Protein AF-Q3SFI1-F1 (afdb_monomer)

Solvent-accessible surface area (backbone atoms only — not comparable to full-atom values): 16326 Å² total; per-residue (Å²): 134,85,84,61,63,52,60,76,78,30,50,79,76,76,50,87,56,59,48,71,95,46,69,57,50,36,55,46,48,51,51,20,43,62,72,60,70,56,60,97,46,71,66,41,55,52,41,52,53,40,21,48,53,43,54,49,55,52,50,57,45,50,42,51,49,51,49,51,50,53,53,49,54,50,49,55,55,42,58,58,35,48,78,74,72,48,73,89,77,66,76,66,66,78,89,74,55,98,63,73,38,84,88,80,41,55,72,59,59,53,49,48,50,48,65,73,39,59,87,40,82,85,82,50,73,94,64,86,75,76,58,77,90,70,44,83,47,55,48,76,31,44,46,28,17,50,48,14,44,47,30,40,40,58,17,60,74,21,64,84,69,47,78,67,27,41,52,53,19,49,52,24,45,50,52,15,45,52,23,32,53,50,15,51,52,48,48,50,52,52,51,51,52,55,49,53,51,52,54,51,52,51,53,52,52,52,53,54,52,52,54,51,52,52,53,49,50,51,51,50,52,50,50,51,54,53,49,50,61,66,45,41,64,56,51,53,51,51,52,52,47,51,54,58,45,63,75,53,56,87,78,39,67,36,54,62,60,42,8,44,53,45,18,52,53,33,35,78,72,75,48,77,52,56,38,68,59,42,17,50,52,50,48,52,48,26,63,76,70,72,55,75,74,108

pLDDT: mean 83.61, std 12.72, range [45.84, 98.06]

Secondary structure (DSSP, 8-state):
----THHHHS-TTT-----SS-TTHHHHHHHHHHHHT--SSHHHHHHHHHHHHHHHHHHHHHHHHHHHHHHHHHHHHHHHHHTTT--TTPSP-GGGS----TTTS-HHHHHHHHHHTTTSTTSS-SS-PPPGGG-TT--HHHHHHHHHHHHHHHHHHHTTS-HHHHHHHHHHHHHHHHHHHHHHHHHHHHHHHHHHHHHHHHHHHHHHHHHHHHHHHHHHHHHHHHHHHHHHHHHHHHHHHHHHHHHTGGG-SSHHHHHHHHHHHHHHTT----HHHHHHHHHHHHHHHT----

Foldseek 3Di:
DDQLVLCVQAPLQDGDFDCPPPNCLNVLSVLLNVLLVADPDPLSVVLLSLLRVVLVVLLVLLQVLQLVVVQVVQVVVVVVVVVVPDDPCPDPDSVPDPTDDPVNDPSLRSLVCCVVCVPPPSRDDPDDDDDQVPDSNHHSLNSLSSQLSSLQSVLVVLRPPDPVSPVSSVVSNVSSVSSSVVSVVVVVVVVVVVVVVVVVVVVVVVVVVVVVVVVVVVVVVVVVVVVCVVCVLVVVLLVVLVVVCVVCVLVDQALLSSLVVSQVVCVVVVHHDDSVSSSVSVVVVCVVVVHDRD

Organism: Thiobacillus denitrificans (strain ATCC 25259 / T1) (NCBI:txid292415)

Radius of gyration: 43.73 Å; Cα contacts (8 Å, |Δi|>4): 250; chains: 1; bounding box: 107×30×115 Å

Structure (mmCIF, N/CA/C/O backbone):
data_AF-Q3SFI1-F1
#
_entry.id   AF-Q3SFI1-F1
#
loop_
_atom_site.group_PDB
_atom_site.id
_atom_site.type_symbol
_atom_site.label_atom_id
_atom_site.label_alt_id
_atom_site.label_comp_id
_atom_site.label_asym_id
_atom_site.label_entity_id
_atom_site.label_seq_id
_atom_site.pdbx_PDB_ins_code
_atom_site.Cartn_x
_atom_site.Cartn_y
_atom_site.Cartn_z
_atom_site.occupancy
_atom_site.B_iso_or_equiv
_atom_site.auth_seq_id
_atom_site.auth_comp_id
_atom_site.auth_asym_id
_atom_site.auth_atom_id
_atom_site.pdbx_PDB_model_num
ATOM 1 N N . MET A 1 1 ? 15.169 15.349 -19.737 1.00 45.84 1 MET A N 1
ATOM 2 C CA . MET A 1 1 ? 14.485 14.463 -20.704 1.00 45.84 1 MET A CA 1
ATOM 3 C C . MET A 1 1 ? 12.991 14.607 -20.431 1.00 45.84 1 MET A C 1
ATOM 5 O O . MET A 1 1 ? 12.619 14.620 -19.266 1.00 45.84 1 MET A O 1
ATOM 9 N N . PHE A 1 2 ? 12.159 14.906 -21.435 1.00 48.78 2 PHE A N 1
ATOM 10 C CA . PHE A 1 2 ? 10.726 15.154 -21.208 1.00 48.78 2 PHE A CA 1
ATOM 11 C C . PHE A 1 2 ? 9.965 13.839 -21.370 1.00 48.78 2 PHE A C 1
ATOM 13 O O . PHE A 1 2 ? 9.875 13.269 -22.447 1.00 48.78 2 PHE A O 1
ATOM 20 N N . PHE A 1 3 ? 9.504 13.327 -20.241 1.00 54.47 3 PHE A N 1
ATOM 21 C CA . PHE A 1 3 ? 9.076 11.948 -20.026 1.00 54.47 3 PHE A CA 1
ATOM 22 C C . PHE A 1 3 ? 7.536 11.815 -19.904 1.00 54.47 3 PHE A C 1
ATOM 24 O O . PHE A 1 3 ? 7.009 10.942 -19.221 1.00 54.47 3 PHE A O 1
ATOM 31 N N . LEU A 1 4 ? 6.794 12.765 -20.483 1.00 58.94 4 LEU A N 1
ATOM 32 C CA . LEU A 1 4 ? 5.320 12.791 -20.490 1.00 58.94 4 LEU A CA 1
ATOM 33 C C . LEU A 1 4 ? 4.737 12.583 -21.892 1.00 58.94 4 LEU A C 1
ATOM 35 O O . LEU A 1 4 ? 3.560 12.243 -22.023 1.00 58.94 4 LEU A O 1
ATOM 39 N N . ASP A 1 5 ? 5.565 12.734 -22.922 1.00 72.62 5 ASP A N 1
ATOM 40 C CA . ASP A 1 5 ? 5.185 12.668 -24.332 1.00 72.62 5 ASP A CA 1
ATOM 41 C C . ASP A 1 5 ? 4.662 11.271 -24.717 1.00 72.62 5 ASP A C 1
ATOM 43 O O . ASP A 1 5 ? 3.951 11.091 -25.706 1.00 72.62 5 ASP A O 1
ATOM 47 N N . GLN A 1 6 ? 4.984 10.241 -23.932 1.00 78.31 6 GLN A N 1
ATOM 48 C CA . GLN A 1 6 ? 4.479 8.885 -24.124 1.00 78.31 6 GLN A CA 1
ATOM 49 C C . GLN A 1 6 ? 2.955 8.814 -24.020 1.00 78.31 6 GLN A C 1
ATOM 51 O O . GLN A 1 6 ? 2.318 8.159 -24.850 1.00 78.31 6 GLN A O 1
ATOM 56 N N . PHE A 1 7 ? 2.364 9.526 -23.055 1.00 82.94 7 PHE A N 1
ATOM 57 C CA . PHE A 1 7 ? 0.911 9.559 -22.864 1.00 82.94 7 PHE A CA 1
ATOM 58 C C . PHE A 1 7 ? 0.186 10.473 -23.855 1.00 82.94 7 PHE A C 1
ATOM 60 O O . PHE A 1 7 ? -1.035 10.394 -23.972 1.00 82.94 7 PHE A O 1
ATOM 67 N N . GLU A 1 8 ? 0.915 11.278 -24.631 1.00 81.19 8 GLU A N 1
ATOM 68 C CA . GLU A 1 8 ? 0.342 11.945 -25.806 1.00 81.19 8 GLU A CA 1
ATOM 69 C C . GLU A 1 8 ? 0.060 10.939 -26.929 1.00 81.19 8 GLU A C 1
ATOM 71 O O . GLU A 1 8 ? -0.904 11.085 -27.678 1.00 81.19 8 GLU A O 1
ATOM 76 N N . THR A 1 9 ? 0.884 9.890 -27.027 1.00 82.38 9 THR A N 1
ATOM 77 C CA . THR A 1 9 ? 0.780 8.860 -28.074 1.00 82.38 9 THR A CA 1
ATOM 78 C C . THR A 1 9 ? 0.020 7.602 -27.654 1.00 82.38 9 THR A C 1
ATOM 80 O O . THR A 1 9 ? -0.398 6.827 -28.512 1.00 82.38 9 THR A O 1
ATOM 83 N N . PHE A 1 10 ? -0.176 7.390 -26.353 1.00 89.56 10 PHE A N 1
ATOM 84 C CA . PHE A 1 10 ? -0.847 6.220 -25.791 1.00 89.56 10 PHE A CA 1
ATOM 85 C C . PHE A 1 10 ? -1.777 6.640 -24.654 1.00 89.56 10 PHE A C 1
ATOM 87 O O . PHE A 1 10 ? -1.320 7.212 -23.670 1.00 89.56 10 PHE A O 1
ATOM 94 N N . ASP A 1 11 ? -3.072 6.320 -24.748 1.00 90.00 11 ASP A N 1
ATOM 95 C CA . ASP A 1 11 ? -3.999 6.563 -23.637 1.00 90.00 11 ASP A CA 1
ATOM 96 C C . ASP A 1 11 ? -3.733 5.541 -22.508 1.00 90.00 11 ASP A C 1
ATOM 98 O O . ASP A 1 11 ? -4.016 4.348 -22.677 1.00 90.00 11 ASP A O 1
ATOM 102 N N . PRO A 1 12 ? -3.237 5.964 -21.329 1.00 90.06 12 PRO A N 1
ATOM 103 C CA . PRO A 1 12 ? -2.926 5.039 -20.242 1.00 90.06 12 PRO A CA 1
ATOM 104 C C . PRO A 1 12 ? -4.174 4.339 -19.681 1.00 90.06 12 PRO A C 1
ATOM 106 O O . PRO A 1 12 ? -4.079 3.217 -19.175 1.00 90.06 12 PRO A O 1
ATOM 109 N N . VAL A 1 13 ? -5.358 4.945 -19.815 1.00 90.56 13 VAL A N 1
ATOM 110 C CA . VAL A 1 13 ? -6.616 4.399 -19.293 1.00 90.56 13 VAL A CA 1
ATOM 111 C C . VAL A 1 13 ? -7.211 3.370 -20.246 1.00 90.56 13 VAL A C 1
ATOM 113 O O . VAL A 1 13 ? -7.593 2.280 -19.822 1.00 90.56 13 VAL A O 1
ATOM 116 N N . SER A 1 14 ? -7.310 3.719 -21.528 1.00 90.50 14 SER A N 1
ATOM 117 C CA . SER A 1 14 ? -8.111 2.961 -22.499 1.00 90.50 14 SER A CA 1
ATOM 118 C C . SER A 1 14 ? -7.344 2.488 -23.732 1.00 90.50 14 SER A C 1
ATOM 120 O O . SER A 1 14 ? -7.884 1.709 -24.514 1.00 90.50 14 SER A O 1
ATOM 122 N N . GLY A 1 15 ? -6.084 2.905 -23.888 1.00 90.56 15 GLY A N 1
ATOM 123 C CA . GLY A 1 15 ? -5.258 2.606 -25.052 1.00 90.56 15 GLY A CA 1
ATOM 124 C C . GLY A 1 15 ? -5.163 1.109 -25.324 1.00 90.56 15 GLY A C 1
ATOM 125 O O . GLY A 1 15 ? -4.961 0.298 -24.411 1.00 90.56 15 GLY A O 1
ATOM 126 N N . GLU A 1 16 ? -5.327 0.735 -26.585 1.00 92.62 16 GLU A N 1
ATOM 127 C CA . GLU A 1 16 ? -5.216 -0.655 -26.996 1.00 92.62 16 GLU A CA 1
ATOM 128 C C . GLU A 1 16 ? -3.754 -1.104 -26.933 1.00 92.62 16 GLU A C 1
ATOM 130 O O . GLU A 1 16 ? -2.840 -0.384 -27.335 1.00 92.62 16 GLU A O 1
ATOM 135 N N . VAL A 1 17 ? -3.540 -2.305 -26.404 1.00 94.25 17 VAL A N 1
ATOM 136 C CA . VAL A 1 17 ? -2.231 -2.951 -26.364 1.00 94.25 17 VAL A CA 1
ATOM 137 C C . VAL A 1 17 ? -2.373 -4.259 -27.137 1.00 94.25 17 VAL A C 1
ATOM 139 O O . VAL A 1 17 ? -3.202 -5.084 -26.746 1.00 94.25 17 VAL A O 1
ATOM 142 N N . PRO A 1 18 ? -1.631 -4.457 -28.238 1.00 93.69 18 PRO A N 1
ATOM 143 C CA . PRO A 1 18 ? -1.745 -5.656 -29.048 1.00 93.69 18 PRO A CA 1
ATOM 144 C C . PRO A 1 18 ? -1.174 -6.871 -28.306 1.00 93.69 18 PRO A C 1
ATOM 146 O O . PRO A 1 18 ? -0.215 -6.772 -27.542 1.00 93.69 18 PRO A O 1
ATOM 149 N N . SER A 1 19 ? -1.762 -8.042 -28.549 1.00 92.06 19 SER A N 1
ATOM 150 C CA . SER A 1 19 ? -1.282 -9.328 -28.020 1.00 92.06 19 SER A CA 1
ATOM 151 C C . SER A 1 19 ? -0.165 -9.947 -28.863 1.00 92.06 19 SER A C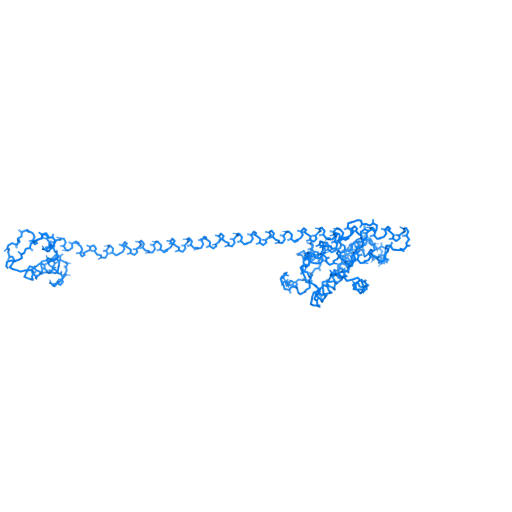 1
ATOM 153 O O . SER A 1 19 ? 0.473 -10.905 -28.442 1.00 92.06 19 SER A O 1
ATOM 155 N N . HIS A 1 20 ? 0.078 -9.427 -30.061 1.00 90.56 20 HIS A N 1
ATOM 156 C CA . HIS A 1 20 ? 1.194 -9.823 -30.906 1.00 90.56 20 HIS A CA 1
ATOM 157 C C . HIS A 1 20 ? 2.150 -8.636 -31.042 1.00 90.56 20 HIS A C 1
ATOM 159 O O . HIS A 1 20 ? 1.674 -7.514 -31.223 1.00 90.56 20 HIS A O 1
ATOM 165 N N . PRO A 1 21 ? 3.475 -8.840 -30.960 1.00 90.50 21 PRO A N 1
ATOM 166 C CA . PRO A 1 21 ? 4.207 -10.106 -30.835 1.00 90.50 21 PRO A CA 1
ATOM 167 C C . PRO A 1 21 ? 4.324 -10.647 -29.403 1.00 90.50 21 PRO A C 1
ATOM 169 O O . PRO A 1 21 ? 4.717 -11.798 -29.221 1.00 90.50 21 PRO A O 1
ATOM 172 N N . PHE A 1 22 ? 3.948 -9.859 -28.394 1.00 94.12 22 PHE A N 1
ATOM 173 C CA . PHE A 1 22 ? 4.081 -10.226 -26.986 1.00 94.12 22 PHE A CA 1
ATOM 174 C C . PHE A 1 22 ? 2.719 -10.485 -26.334 1.00 94.12 22 PHE A C 1
ATOM 176 O O . PHE A 1 22 ? 2.023 -9.563 -25.907 1.00 94.12 22 PHE A O 1
ATOM 183 N N . THR A 1 23 ? 2.378 -11.765 -26.177 1.00 94.94 23 THR A N 1
ATOM 184 C CA . THR A 1 23 ? 1.072 -12.244 -25.683 1.00 94.94 23 THR A CA 1
ATOM 185 C C . THR A 1 23 ? 0.627 -11.627 -24.356 1.00 94.94 23 THR A C 1
ATOM 187 O O . THR A 1 23 ? -0.569 -11.477 -24.116 1.00 94.94 23 THR A O 1
ATOM 190 N N . TYR A 1 24 ? 1.571 -11.259 -23.486 1.00 95.31 24 TYR A N 1
ATOM 191 C CA . TYR A 1 24 ? 1.277 -10.791 -22.131 1.00 95.31 24 TYR A CA 1
ATOM 192 C C . TYR A 1 24 ? 1.167 -9.269 -21.980 1.00 95.31 24 TYR A C 1
ATOM 194 O O . TYR A 1 24 ? 0.662 -8.822 -20.951 1.00 95.31 24 TYR A O 1
ATOM 202 N N . MET A 1 25 ? 1.558 -8.462 -22.974 1.00 95.06 25 MET A N 1
ATOM 203 C CA . MET A 1 25 ? 1.457 -6.995 -22.871 1.00 95.06 25 MET A CA 1
ATOM 204 C C . MET A 1 25 ? 0.034 -6.495 -22.542 1.00 95.06 25 MET A C 1
ATOM 206 O O . MET A 1 25 ? -0.098 -5.654 -21.647 1.00 95.06 25 MET A O 1
ATOM 210 N N . PRO A 1 26 ? -1.052 -7.033 -23.139 1.00 96.75 26 PRO A N 1
ATOM 211 C CA . PRO A 1 26 ? -2.411 -6.619 -22.780 1.00 96.75 26 PRO A CA 1
ATOM 212 C C . PRO A 1 26 ? -2.776 -6.949 -21.325 1.00 96.75 26 PRO A C 1
ATOM 214 O O . PRO A 1 26 ? -3.487 -6.190 -20.660 1.00 96.75 26 PRO A O 1
ATOM 217 N N . ALA A 1 27 ? -2.275 -8.075 -20.805 1.00 97.12 27 ALA A N 1
ATOM 218 C CA . ALA A 1 27 ? -2.501 -8.484 -19.422 1.00 97.12 27 ALA A CA 1
ATOM 219 C C . ALA A 1 27 ? -1.756 -7.571 -18.436 1.00 97.12 27 ALA A C 1
ATOM 221 O O . ALA A 1 27 ? -2.323 -7.203 -17.408 1.00 97.12 27 ALA A O 1
ATOM 222 N N . ILE A 1 28 ? -0.527 -7.157 -18.768 1.00 97.44 28 ILE A N 1
ATOM 223 C CA . ILE A 1 28 ? 0.248 -6.175 -17.990 1.00 97.44 28 ILE A CA 1
ATOM 224 C C . ILE A 1 28 ? -0.527 -4.854 -17.905 1.00 97.44 28 ILE A C 1
ATOM 226 O O . ILE A 1 28 ? -0.770 -4.361 -16.803 1.00 97.44 28 ILE A O 1
ATOM 230 N N . ALA A 1 29 ? -1.004 -4.334 -19.042 1.00 96.38 29 ALA A N 1
ATOM 231 C CA . ALA A 1 29 ? -1.796 -3.103 -19.079 1.00 96.38 29 ALA A CA 1
ATOM 232 C C . ALA A 1 29 ? -3.070 -3.211 -18.229 1.00 96.38 29 ALA A C 1
ATOM 234 O O . ALA A 1 29 ? -3.381 -2.319 -17.441 1.00 96.38 29 ALA A O 1
ATOM 235 N N . SER A 1 30 ? -3.790 -4.328 -18.353 1.00 95.81 30 SER A N 1
ATOM 236 C CA . SER A 1 30 ? -5.026 -4.575 -17.602 1.00 95.81 30 SER A CA 1
ATOM 237 C C . SER A 1 30 ? -4.782 -4.619 -16.091 1.00 95.81 30 SER A C 1
ATOM 239 O O . SER A 1 30 ? -5.547 -4.029 -15.328 1.00 95.81 30 SER A O 1
ATOM 241 N N . ARG A 1 31 ? -3.698 -5.268 -15.647 1.00 96.62 31 ARG A N 1
ATOM 242 C CA . ARG A 1 31 ? -3.301 -5.335 -14.229 1.00 96.62 31 ARG A CA 1
ATOM 243 C C . ARG A 1 31 ? -2.915 -3.962 -13.684 1.00 96.62 31 ARG A C 1
ATOM 245 O O . ARG A 1 31 ? -3.422 -3.565 -12.636 1.00 96.62 31 ARG A O 1
ATOM 252 N N . ALA A 1 32 ? -2.104 -3.204 -14.422 1.00 96.31 32 ALA A N 1
ATOM 253 C CA . ALA A 1 32 ? -1.720 -1.847 -14.037 1.00 96.31 32 ALA A CA 1
ATOM 254 C C . ALA A 1 32 ? -2.947 -0.923 -13.914 1.00 96.31 32 ALA A C 1
ATOM 256 O O . ALA A 1 32 ? -3.129 -0.249 -12.900 1.00 96.31 32 ALA A O 1
ATOM 257 N N . ARG A 1 33 ? -3.868 -0.969 -14.886 1.00 94.94 33 ARG A N 1
ATOM 258 C CA . ARG A 1 33 ? -5.144 -0.228 -14.840 1.00 94.94 33 ARG A CA 1
ATOM 259 C C . ARG A 1 33 ? -6.015 -0.636 -13.652 1.00 94.94 33 ARG A C 1
ATOM 261 O O . ARG A 1 33 ? -6.595 0.225 -12.991 1.00 94.94 33 ARG A O 1
ATOM 268 N N . ALA A 1 34 ? -6.074 -1.930 -13.339 1.00 94.44 34 ALA A N 1
ATOM 269 C CA . ALA A 1 34 ? -6.821 -2.437 -12.189 1.00 94.44 34 ALA A CA 1
ATOM 270 C C . ALA A 1 34 ? -6.246 -1.952 -10.845 1.00 94.44 34 ALA A C 1
ATOM 272 O O . ALA A 1 34 ? -7.008 -1.724 -9.904 1.00 94.44 34 ALA A O 1
ATOM 273 N N . ILE A 1 35 ? -4.924 -1.769 -10.745 1.00 94.12 35 ILE A N 1
ATOM 274 C CA . ILE A 1 35 ? -4.282 -1.162 -9.569 1.00 94.12 35 ILE A CA 1
ATOM 275 C C . ILE A 1 35 ? -4.688 0.306 -9.428 1.00 94.12 35 ILE A C 1
ATOM 277 O O . ILE A 1 35 ? -5.080 0.720 -8.339 1.00 94.12 35 ILE A O 1
ATOM 281 N N . LEU A 1 36 ? -4.657 1.063 -10.525 1.00 91.44 36 LEU A N 1
ATOM 282 C CA . LEU A 1 36 ? -4.948 2.499 -10.531 1.00 91.44 36 LEU A CA 1
ATOM 283 C C . LEU A 1 36 ? -6.432 2.820 -10.291 1.00 91.44 36 LEU A C 1
ATOM 285 O O . LEU A 1 36 ? -6.755 3.948 -9.921 1.00 91.44 36 LEU A O 1
ATOM 289 N N . ARG A 1 37 ? -7.332 1.841 -10.498 1.00 85.56 37 ARG A N 1
ATOM 290 C CA . ARG A 1 37 ? -8.799 1.963 -10.330 1.00 85.56 37 ARG A CA 1
ATOM 291 C C . ARG A 1 37 ? -9.374 3.202 -11.026 1.00 85.56 37 ARG A C 1
ATOM 293 O O . ARG A 1 37 ? -10.278 3.860 -10.516 1.00 85.56 37 ARG A O 1
ATOM 300 N N . CYS A 1 38 ? -8.805 3.525 -12.176 1.00 73.31 38 CYS A N 1
ATOM 301 C CA . CYS A 1 38 ? -8.983 4.804 -12.838 1.00 73.31 38 CYS A CA 1
ATOM 302 C C . CYS A 1 38 ? -9.994 4.655 -13.985 1.00 73.31 38 CYS A C 1
ATOM 304 O O . CYS A 1 38 ? -9.893 3.716 -14.777 1.00 73.31 38 CYS A O 1
ATOM 306 N N . GLY A 1 39 ? -11.000 5.533 -14.030 1.00 74.75 39 GLY A N 1
ATOM 307 C CA . GLY A 1 39 ? -12.010 5.571 -15.088 1.00 74.75 39 GLY A CA 1
ATOM 308 C C . GLY A 1 39 ? -11.554 6.390 -16.298 1.00 74.75 39 GLY A C 1
ATOM 309 O O . GLY A 1 39 ? -10.447 6.911 -16.332 1.00 74.75 39 GLY A O 1
ATOM 310 N N . ALA A 1 40 ? -12.418 6.526 -17.307 1.00 78.06 40 ALA A N 1
ATOM 311 C CA . ALA A 1 40 ? -12.148 7.345 -18.499 1.00 78.06 40 ALA A CA 1
ATOM 312 C C . ALA A 1 40 ? -12.373 8.858 -18.283 1.00 78.06 40 ALA A C 1
ATOM 314 O O . ALA A 1 40 ? -12.525 9.611 -19.244 1.00 78.06 40 ALA A O 1
ATOM 315 N N . ASP A 1 41 ? -12.447 9.307 -17.033 1.00 82.69 41 ASP A N 1
ATOM 316 C CA . ASP A 1 41 ? -12.726 10.685 -16.655 1.00 82.69 41 ASP A CA 1
ATOM 317 C C . ASP A 1 41 ? -11.477 11.581 -16.703 1.00 82.69 41 ASP A C 1
ATOM 319 O O . ASP A 1 41 ? -10.333 11.143 -16.564 1.00 82.69 41 ASP A O 1
ATOM 323 N N . GLU A 1 42 ? -11.697 12.881 -16.902 1.00 82.25 42 GLU A N 1
ATOM 324 C CA . GLU A 1 42 ? -10.623 13.877 -17.006 1.00 82.25 42 GLU A CA 1
ATOM 325 C C . GLU A 1 42 ? -9.791 13.970 -15.719 1.00 82.25 42 GLU A C 1
ATOM 327 O O . GLU A 1 42 ? -8.568 14.116 -15.772 1.00 82.25 42 GLU A O 1
ATOM 332 N N . TRP A 1 43 ? -10.436 13.796 -14.562 1.00 84.00 43 TRP A N 1
ATOM 333 C CA . TRP A 1 43 ? -9.761 13.768 -13.268 1.00 84.00 43 TRP A CA 1
ATOM 334 C C . TRP A 1 43 ? -8.761 12.613 -13.172 1.00 84.00 43 TRP A C 1
ATOM 336 O O . TRP A 1 43 ? -7.622 12.820 -12.752 1.00 84.00 43 TRP A O 1
ATOM 346 N N . CYS A 1 44 ? -9.143 11.417 -13.628 1.00 84.25 44 CYS A N 1
ATOM 347 C CA . CYS A 1 44 ? -8.239 10.277 -13.695 1.00 84.25 44 CYS A CA 1
ATOM 348 C C . CYS A 1 44 ? -7.001 10.586 -14.553 1.00 84.25 44 CYS A C 1
ATOM 350 O O . CYS A 1 44 ? -5.872 10.379 -14.108 1.00 84.25 44 CYS A O 1
ATOM 352 N N . ARG A 1 45 ? -7.182 11.148 -15.754 1.00 85.12 45 ARG A N 1
ATOM 353 C CA . ARG A 1 45 ? -6.055 11.520 -16.628 1.00 85.12 45 ARG A CA 1
ATOM 354 C C . ARG A 1 45 ? -5.134 12.551 -15.974 1.00 85.12 45 ARG A C 1
ATOM 356 O O . ARG A 1 45 ? -3.915 12.396 -16.027 1.00 85.12 45 ARG A O 1
ATOM 363 N N . ALA A 1 46 ? -5.700 13.553 -15.301 1.00 84.88 46 ALA A N 1
ATOM 364 C CA . ALA A 1 46 ? -4.927 14.538 -14.548 1.00 84.88 46 ALA A CA 1
ATOM 365 C C . ALA A 1 46 ? -4.129 13.893 -13.399 1.00 84.88 46 ALA A C 1
ATOM 367 O O . ALA A 1 46 ? -2.953 14.216 -13.213 1.00 84.88 46 ALA A O 1
ATOM 368 N N . LYS A 1 47 ? -4.725 12.936 -12.675 1.00 87.44 47 LYS A N 1
ATOM 369 C CA . LYS A 1 47 ? -4.040 12.164 -11.628 1.00 87.44 47 LYS A CA 1
ATOM 370 C C . LYS A 1 47 ? -2.867 11.364 -12.199 1.00 87.44 47 LYS A C 1
ATOM 372 O O . LYS A 1 47 ? -1.764 11.452 -11.667 1.00 87.44 47 LYS A O 1
ATOM 377 N N . LEU A 1 48 ? -3.071 10.630 -13.295 1.00 89.56 48 LEU A N 1
ATOM 378 C CA . LEU A 1 48 ? -2.010 9.845 -13.942 1.00 89.56 48 LEU A CA 1
ATOM 379 C C . LEU A 1 48 ? -0.858 10.732 -14.428 1.00 89.56 48 LEU A C 1
ATOM 381 O O . LEU A 1 48 ? 0.305 10.394 -14.219 1.00 89.56 48 LEU A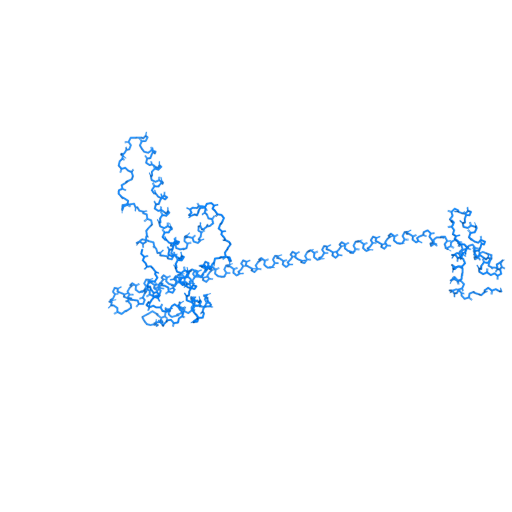 O 1
ATOM 385 N N . ALA A 1 49 ? -1.167 11.899 -14.998 1.00 87.56 49 ALA A N 1
ATOM 386 C CA . ALA A 1 49 ? -0.156 12.877 -15.392 1.00 87.56 49 ALA A CA 1
ATOM 387 C C . ALA A 1 49 ? 0.613 13.437 -14.181 1.00 87.56 49 ALA A C 1
ATOM 389 O O . ALA A 1 49 ? 1.824 13.643 -14.258 1.00 87.56 49 ALA A O 1
ATOM 390 N N . SER A 1 50 ? -0.067 13.664 -13.053 1.00 87.94 50 SER A N 1
ATOM 391 C CA . SER A 1 50 ? 0.573 14.086 -11.801 1.00 87.94 50 SER A CA 1
ATOM 392 C C . SER A 1 50 ? 1.516 13.015 -11.248 1.00 87.94 50 SER A C 1
ATOM 394 O O . SER A 1 50 ? 2.615 13.340 -10.805 1.00 87.94 50 SER A O 1
ATOM 396 N N . ILE A 1 51 ? 1.110 11.744 -11.304 1.00 90.81 51 ILE A N 1
ATOM 397 C CA . ILE A 1 51 ? 1.940 10.607 -10.892 1.00 90.81 51 ILE A CA 1
ATOM 398 C C . ILE A 1 51 ? 3.173 10.485 -11.796 1.00 90.81 51 ILE A C 1
ATOM 400 O O . ILE A 1 51 ? 4.289 10.390 -11.294 1.00 90.81 51 ILE A O 1
ATOM 404 N N . ALA A 1 52 ? 3.003 10.557 -13.119 1.00 90.00 52 ALA A N 1
ATOM 405 C CA . ALA A 1 52 ? 4.122 10.501 -14.062 1.00 90.00 52 ALA A CA 1
ATOM 406 C C . ALA A 1 52 ? 5.120 11.654 -13.842 1.00 90.00 52 ALA A C 1
ATOM 408 O O . ALA A 1 52 ? 6.329 11.434 -13.800 1.00 90.00 52 ALA A O 1
ATOM 409 N N . LYS A 1 53 ? 4.628 12.880 -13.604 1.00 88.44 53 LYS A N 1
ATOM 410 C CA . LYS A 1 53 ? 5.471 14.029 -13.221 1.00 88.44 53 LYS A CA 1
ATOM 411 C C . LYS A 1 53 ? 6.282 13.762 -11.960 1.00 88.44 53 LYS A C 1
ATOM 413 O O . LYS A 1 53 ? 7.450 14.139 -11.901 1.00 88.44 53 LYS A O 1
ATOM 418 N N . ARG A 1 54 ? 5.672 13.125 -10.961 1.00 88.88 54 ARG A N 1
ATOM 419 C CA . ARG A 1 54 ? 6.378 12.742 -9.742 1.00 88.88 54 ARG A CA 1
ATOM 420 C C . ARG A 1 54 ? 7.461 11.714 -10.029 1.00 88.88 54 ARG A C 1
ATOM 422 O O . ARG A 1 54 ? 8.579 11.947 -9.598 1.00 88.88 54 ARG A O 1
ATOM 429 N N . ILE A 1 55 ? 7.160 10.641 -10.765 1.00 90.81 55 ILE A N 1
ATOM 430 C CA . ILE A 1 55 ? 8.162 9.629 -11.142 1.00 90.81 55 ILE A CA 1
ATOM 431 C C . ILE A 1 55 ? 9.391 10.308 -11.754 1.00 90.81 55 ILE A C 1
ATOM 433 O O . ILE A 1 55 ? 10.499 10.074 -11.291 1.00 90.81 55 ILE A O 1
ATOM 437 N N . ASN A 1 56 ? 9.186 11.225 -12.701 1.00 89.38 56 ASN A N 1
ATOM 438 C CA . ASN A 1 56 ? 10.277 11.983 -13.321 1.00 89.38 56 ASN A CA 1
ATOM 439 C C . ASN A 1 56 ? 11.107 12.762 -12.313 1.00 89.38 56 ASN A C 1
ATOM 441 O O . ASN A 1 56 ? 12.325 12.641 -12.293 1.00 89.38 56 ASN A O 1
ATOM 445 N N . ARG A 1 57 ? 10.445 13.527 -11.441 1.00 87.50 57 ARG A N 1
ATOM 446 C CA . ARG A 1 57 ? 11.126 14.307 -10.405 1.00 87.50 57 ARG A CA 1
ATOM 447 C C . ARG A 1 57 ? 11.940 13.416 -9.467 1.00 87.50 57 ARG A C 1
ATOM 449 O O . ARG A 1 57 ? 13.033 13.804 -9.072 1.00 87.50 57 ARG A O 1
ATOM 456 N N . GLU A 1 58 ? 11.396 12.263 -9.084 1.00 87.75 58 GLU A N 1
ATOM 457 C CA . GLU A 1 58 ? 12.082 11.323 -8.198 1.00 87.75 58 GLU A CA 1
ATOM 458 C C . GLU A 1 58 ? 13.287 10.665 -8.888 1.00 87.75 58 GLU A C 1
ATOM 460 O O . GLU A 1 58 ? 14.348 10.574 -8.279 1.00 87.75 58 GLU A O 1
ATOM 465 N N . LEU A 1 59 ? 13.163 10.270 -10.159 1.00 89.44 59 LEU A N 1
ATOM 466 C CA . LEU A 1 59 ? 14.273 9.711 -10.937 1.00 89.44 59 LEU A CA 1
ATOM 467 C C . LEU A 1 59 ? 15.374 10.750 -11.195 1.00 89.44 59 LEU A C 1
ATOM 469 O O . LEU A 1 59 ? 16.549 10.470 -10.965 1.00 89.44 59 LEU A O 1
ATOM 473 N N . ASP A 1 60 ? 15.004 11.965 -11.608 1.00 88.00 60 ASP A N 1
ATOM 474 C CA . ASP A 1 60 ? 15.951 13.064 -11.833 1.00 88.00 60 ASP A CA 1
ATOM 475 C C . ASP A 1 60 ? 16.725 13.394 -10.550 1.00 88.00 60 ASP A C 1
ATOM 477 O O . ASP A 1 60 ? 17.942 13.600 -10.581 1.00 88.00 60 ASP A O 1
ATOM 481 N N . ARG A 1 61 ? 16.027 13.412 -9.406 1.00 85.62 61 ARG A N 1
ATOM 482 C CA . ARG A 1 61 ? 16.655 13.610 -8.099 1.00 85.62 61 ARG A CA 1
ATOM 483 C C . ARG A 1 61 ? 17.587 12.452 -7.760 1.00 85.62 61 ARG A C 1
ATOM 485 O O . ARG A 1 61 ? 18.737 12.707 -7.444 1.00 85.62 61 ARG A O 1
ATOM 492 N N . TYR A 1 62 ? 17.128 11.210 -7.883 1.00 87.12 62 TYR A N 1
ATOM 493 C CA . TYR A 1 62 ? 17.919 10.017 -7.579 1.00 87.12 62 TYR A CA 1
ATOM 494 C C . TYR A 1 62 ? 19.268 10.004 -8.305 1.00 87.12 62 TYR A C 1
ATOM 496 O O . TYR A 1 62 ? 20.312 9.869 -7.670 1.00 87.12 62 TYR A O 1
ATOM 504 N N . PHE A 1 63 ? 19.264 10.216 -9.622 1.00 87.00 63 PHE A N 1
ATOM 505 C CA . PHE A 1 63 ? 20.505 10.241 -10.395 1.00 87.00 63 PHE A CA 1
ATOM 506 C C . PHE A 1 63 ? 21.387 11.446 -10.051 1.00 87.00 63 PHE A C 1
ATOM 508 O O . PHE A 1 63 ? 22.613 11.325 -10.025 1.00 87.00 63 PHE A O 1
ATOM 515 N N . SER A 1 64 ? 20.783 12.600 -9.750 1.00 85.44 64 SER A N 1
ATOM 516 C CA . SER A 1 64 ? 21.525 13.779 -9.288 1.00 85.44 64 SER A CA 1
ATOM 517 C C . SER A 1 64 ? 22.203 13.526 -7.941 1.00 85.44 64 SER A C 1
ATOM 519 O O . SER A 1 64 ? 23.382 13.835 -7.780 1.00 85.44 64 SER A O 1
ATOM 521 N N . ASP A 1 65 ? 21.487 12.922 -6.997 1.00 84.25 65 ASP A N 1
ATOM 522 C CA . ASP A 1 65 ? 21.960 12.676 -5.639 1.00 84.25 65 ASP A CA 1
ATOM 523 C C . ASP A 1 65 ? 23.053 11.608 -5.613 1.00 84.25 65 ASP A C 1
ATOM 525 O O . ASP A 1 65 ? 24.075 11.809 -4.964 1.00 84.25 65 ASP A O 1
ATOM 529 N N . ILE A 1 66 ? 22.902 10.512 -6.369 1.00 84.88 66 ILE A N 1
ATOM 530 C CA . ILE A 1 66 ? 23.964 9.503 -6.504 1.00 84.88 66 ILE A CA 1
ATOM 531 C C . ILE A 1 66 ? 25.227 10.132 -7.081 1.00 84.88 66 ILE A C 1
ATOM 533 O O . ILE A 1 66 ? 26.325 9.875 -6.584 1.00 84.88 66 ILE A O 1
ATOM 537 N N . LYS A 1 67 ? 25.086 10.972 -8.111 1.00 83.62 67 LYS A N 1
ATOM 538 C CA . LYS A 1 67 ? 26.227 11.665 -8.705 1.00 83.62 67 LYS A CA 1
ATOM 539 C C . LYS A 1 67 ? 26.923 12.563 -7.682 1.00 83.62 67 LYS A C 1
ATOM 541 O O . LYS A 1 67 ? 28.144 12.514 -7.571 1.00 83.62 67 LYS A O 1
ATOM 546 N N . ILE A 1 68 ? 26.164 13.367 -6.937 1.00 82.88 68 ILE A N 1
ATOM 547 C CA . ILE A 1 68 ? 26.711 14.249 -5.895 1.00 82.88 68 ILE A CA 1
ATOM 548 C C . ILE A 1 68 ? 27.415 13.424 -4.817 1.00 82.88 68 ILE A C 1
ATOM 550 O O . ILE A 1 68 ? 28.569 13.707 -4.504 1.00 82.88 68 ILE A O 1
ATOM 554 N N . TYR A 1 69 ? 26.759 12.382 -4.308 1.00 83.69 69 TYR A N 1
ATOM 555 C CA . TYR A 1 69 ? 27.301 11.507 -3.274 1.00 83.69 69 TYR A CA 1
ATOM 556 C C . TYR A 1 69 ? 28.612 10.848 -3.707 1.00 83.69 69 TYR A C 1
ATOM 558 O O . TYR A 1 69 ? 29.584 10.838 -2.954 1.00 83.69 69 TYR A O 1
ATOM 566 N N . GLU A 1 70 ? 28.673 10.328 -4.933 1.00 81.94 70 GLU A N 1
ATOM 567 C CA . GLU A 1 70 ? 29.886 9.698 -5.445 1.00 81.94 70 GLU A CA 1
ATOM 568 C C . GLU A 1 70 ? 31.019 10.717 -5.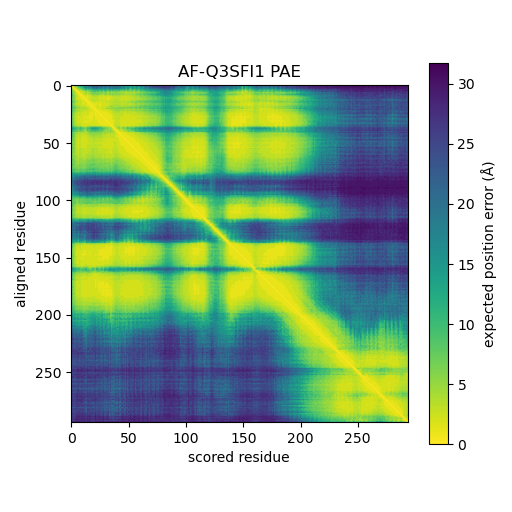625 1.00 81.94 70 GLU A C 1
ATOM 570 O O . GLU A 1 70 ? 32.155 10.453 -5.235 1.00 81.94 70 GLU A O 1
ATOM 575 N N . ILE A 1 71 ? 30.718 11.914 -6.137 1.00 79.81 71 ILE A N 1
ATOM 576 C CA . ILE A 1 71 ? 31.700 13.002 -6.242 1.00 79.81 71 ILE A CA 1
ATOM 577 C C . ILE A 1 71 ? 32.220 13.401 -4.855 1.00 79.81 71 ILE A C 1
ATOM 579 O O . ILE A 1 71 ? 33.424 13.596 -4.689 1.00 79.81 71 ILE A O 1
ATOM 583 N N . GLU A 1 72 ? 31.348 13.520 -3.854 1.00 81.44 72 GLU A N 1
ATOM 584 C CA . GLU A 1 72 ? 31.734 13.832 -2.475 1.00 81.44 72 GLU A CA 1
ATOM 585 C C . GLU A 1 72 ? 32.607 12.729 -1.872 1.00 81.44 72 GLU A C 1
ATOM 587 O O . GLU A 1 72 ? 33.694 13.023 -1.373 1.00 81.44 72 GLU A O 1
ATOM 592 N N . ARG A 1 73 ? 32.211 11.458 -2.013 1.00 83.44 73 ARG A N 1
ATOM 593 C CA . ARG A 1 73 ? 32.999 10.297 -1.575 1.00 83.44 73 ARG A CA 1
ATOM 594 C C . ARG A 1 73 ? 34.396 10.296 -2.197 1.00 83.44 73 ARG A C 1
ATOM 596 O O . ARG A 1 73 ? 35.391 10.088 -1.501 1.00 83.44 73 ARG A O 1
ATOM 603 N N . LEU A 1 74 ? 34.483 10.543 -3.504 1.00 79.62 74 LEU A N 1
ATOM 604 C CA . LEU A 1 74 ? 35.755 10.605 -4.222 1.00 79.62 74 LEU A CA 1
ATOM 605 C C . LEU A 1 74 ? 36.603 11.795 -3.778 1.00 79.62 74 LEU A C 1
ATOM 607 O O . LEU A 1 74 ? 37.817 11.646 -3.666 1.00 79.62 74 LEU A O 1
ATOM 611 N N . ARG A 1 75 ? 35.996 12.952 -3.491 1.00 75.75 75 ARG A N 1
ATOM 612 C CA . ARG A 1 75 ? 36.696 14.122 -2.936 1.00 75.75 75 ARG A CA 1
ATOM 613 C C . ARG A 1 75 ? 37.232 13.861 -1.534 1.00 75.75 75 ARG A C 1
ATOM 615 O O . ARG A 1 75 ? 38.355 14.257 -1.246 1.00 75.75 75 ARG A O 1
ATOM 622 N N . GLU A 1 76 ? 36.483 13.175 -0.676 1.00 79.81 76 GLU A N 1
ATOM 623 C CA . GLU A 1 76 ? 36.967 12.772 0.650 1.00 79.81 76 GLU A CA 1
ATOM 624 C C . GLU A 1 76 ? 38.162 11.819 0.539 1.00 79.81 76 GLU A C 1
ATOM 626 O O . GLU A 1 76 ? 39.191 12.018 1.189 1.00 79.81 76 GLU A O 1
ATOM 631 N N . GLN A 1 77 ? 38.064 10.819 -0.340 1.00 74.62 77 GLN A N 1
ATOM 632 C CA . GLN A 1 77 ? 39.156 9.887 -0.610 1.00 74.62 77 GLN A CA 1
ATOM 633 C C . GLN A 1 77 ? 40.382 10.594 -1.216 1.00 74.62 77 GLN A C 1
ATOM 635 O O . GLN A 1 77 ? 41.520 10.257 -0.884 1.00 74.62 77 GLN A O 1
ATOM 640 N N . ALA A 1 78 ? 40.159 11.596 -2.066 1.00 70.25 78 ALA A N 1
ATOM 641 C CA . ALA A 1 78 ? 41.203 12.403 -2.683 1.00 70.25 78 ALA A CA 1
ATOM 642 C C . ALA A 1 78 ? 41.881 13.358 -1.703 1.00 70.25 78 ALA A C 1
ATOM 644 O O . ALA A 1 78 ? 43.099 13.440 -1.709 1.00 70.25 78 ALA A O 1
ATOM 645 N N . GLY A 1 79 ? 41.135 14.012 -0.809 1.00 67.25 79 GLY A N 1
ATOM 646 C CA . GLY A 1 79 ? 41.714 14.825 0.264 1.00 67.25 79 GLY A CA 1
ATOM 647 C C . GLY A 1 79 ? 42.588 13.987 1.205 1.00 67.25 79 GLY A C 1
ATOM 648 O O . GLY A 1 79 ? 43.629 14.443 1.680 1.00 67.25 79 GLY A O 1
ATOM 649 N N . LEU A 1 80 ? 42.224 12.715 1.403 1.00 60.88 80 LEU A N 1
ATOM 650 C CA . LEU A 1 80 ? 43.092 11.724 2.038 1.00 60.88 80 LEU A CA 1
ATOM 651 C C . LEU A 1 80 ? 44.355 11.438 1.210 1.00 60.88 80 LEU A C 1
ATOM 653 O O . LEU A 1 80 ? 45.419 11.325 1.803 1.00 60.88 80 LEU A O 1
ATOM 657 N N . LEU A 1 81 ? 44.282 11.355 -0.121 1.00 56.53 81 LEU A N 1
ATOM 658 C CA . LEU A 1 81 ? 45.420 11.100 -1.023 1.00 56.53 81 LEU A CA 1
ATOM 659 C C . LEU A 1 81 ? 46.338 12.318 -1.247 1.00 56.53 81 LEU A C 1
ATOM 661 O O . LEU A 1 81 ? 47.553 12.144 -1.302 1.00 56.53 81 LEU A O 1
ATOM 665 N N . GLU A 1 82 ? 45.812 13.543 -1.323 1.00 56.16 82 GLU A N 1
ATOM 666 C CA . GLU A 1 82 ? 46.592 14.793 -1.359 1.00 56.16 82 GLU A CA 1
ATOM 667 C C . GLU A 1 82 ? 47.475 14.919 -0.113 1.00 56.16 82 GLU A C 1
ATOM 669 O O . GLU A 1 82 ? 48.634 15.322 -0.215 1.00 56.16 82 GLU A O 1
ATOM 674 N N . SER A 1 83 ? 46.994 14.458 1.050 1.00 56.66 83 SER A N 1
ATOM 675 C CA . SER A 1 83 ? 47.807 14.380 2.274 1.00 56.66 83 SER A CA 1
ATOM 676 C C . SER A 1 83 ? 49.026 13.438 2.158 1.00 56.66 83 SER A C 1
ATOM 678 O O . SER A 1 83 ? 49.943 13.513 2.975 1.00 56.66 83 SER A O 1
ATOM 680 N N . ILE A 1 84 ? 49.070 12.598 1.113 1.00 53.06 84 ILE A N 1
ATOM 681 C CA . ILE A 1 84 ? 50.132 11.630 0.781 1.00 53.06 84 ILE A CA 1
ATOM 682 C C . ILE A 1 84 ? 50.842 11.999 -0.548 1.00 53.06 84 ILE A C 1
ATOM 684 O O . ILE A 1 84 ? 51.690 11.244 -1.023 1.00 53.06 84 ILE A O 1
ATOM 688 N N . GLY A 1 85 ? 50.546 13.167 -1.140 1.00 53.44 85 GLY A N 1
ATOM 689 C CA . GLY A 1 85 ? 51.172 13.666 -2.376 1.00 53.44 85 GLY A CA 1
ATOM 690 C C . GLY A 1 85 ? 50.461 13.291 -3.685 1.00 53.44 85 GLY A C 1
ATOM 691 O O . GLY A 1 85 ? 51.131 13.119 -4.702 1.00 53.44 85 GLY A O 1
ATOM 692 N N . GLY A 1 86 ? 49.135 13.122 -3.654 1.00 56.81 86 GLY A N 1
ATOM 693 C CA . GLY A 1 86 ? 48.294 12.851 -4.830 1.00 56.81 86 GLY A CA 1
ATOM 694 C C . GLY A 1 86 ? 48.148 14.016 -5.826 1.00 56.81 86 GLY A C 1
ATOM 695 O O . GLY A 1 86 ? 48.505 15.154 -5.533 1.00 56.81 86 GLY A O 1
ATOM 696 N N . ASP A 1 87 ? 47.635 13.690 -7.015 1.00 58.12 87 ASP A N 1
ATOM 697 C CA . ASP A 1 87 ? 47.462 14.574 -8.180 1.00 58.12 87 ASP A CA 1
ATOM 698 C C . ASP A 1 87 ? 46.349 15.632 -7.957 1.00 58.12 87 ASP A C 1
ATOM 700 O O . ASP A 1 87 ? 45.229 15.242 -7.613 1.00 58.12 87 ASP A O 1
ATOM 704 N N . PRO A 1 88 ? 46.616 16.944 -8.142 1.00 57.72 88 PRO A N 1
ATOM 705 C CA . PRO A 1 88 ? 45.649 18.024 -7.895 1.00 57.72 88 PRO A CA 1
ATOM 706 C C . PRO A 1 88 ? 44.463 18.097 -8.878 1.00 57.72 88 PRO A C 1
ATOM 708 O O . PRO A 1 88 ? 43.496 18.799 -8.589 1.00 57.72 88 PRO A O 1
ATOM 711 N N . ASP A 1 89 ? 44.497 17.386 -10.011 1.00 61.88 89 ASP A N 1
ATOM 712 C CA . ASP A 1 89 ? 43.423 17.385 -11.028 1.00 61.88 89 ASP A CA 1
ATOM 713 C C . ASP A 1 89 ? 42.375 16.259 -10.821 1.00 61.88 89 ASP A C 1
ATOM 715 O O . ASP A 1 89 ? 41.709 15.813 -11.758 1.00 61.88 89 ASP A O 1
ATOM 719 N N . TRP A 1 90 ? 42.207 15.780 -9.583 1.00 59.00 90 TRP A N 1
ATOM 720 C CA . TRP A 1 90 ? 41.261 14.718 -9.216 1.00 59.00 90 TRP A CA 1
ATOM 721 C C . TRP A 1 90 ? 39.951 15.270 -8.602 1.00 59.00 90 TRP A C 1
ATOM 723 O O . TRP A 1 90 ? 40.008 16.171 -7.762 1.00 59.00 90 TRP A O 1
ATOM 733 N N . PRO A 1 91 ? 38.758 14.704 -8.901 1.00 56.94 91 PRO A N 1
ATOM 734 C CA . PRO A 1 91 ? 38.493 13.511 -9.715 1.00 56.94 91 PRO A CA 1
ATOM 735 C C . PRO A 1 91 ? 38.611 13.752 -11.230 1.00 56.94 91 PRO A C 1
ATOM 737 O O . PRO A 1 91 ? 38.437 14.884 -11.681 1.00 56.94 91 PRO A O 1
ATOM 740 N N . PRO A 1 92 ? 38.881 12.695 -12.026 1.00 60.47 92 PRO A N 1
ATOM 741 C CA . PRO A 1 92 ? 38.928 12.793 -13.479 1.00 60.47 92 PRO A CA 1
ATOM 742 C C . PRO A 1 92 ? 37.554 13.193 -14.022 1.00 60.47 92 PRO A C 1
ATOM 744 O O . PRO A 1 92 ? 36.540 13.047 -13.337 1.00 60.47 92 PRO A O 1
ATOM 747 N N . ASN A 1 93 ? 37.546 13.687 -15.263 1.00 64.31 93 ASN A N 1
ATOM 748 C CA . ASN A 1 93 ? 36.360 14.138 -15.994 1.00 64.31 93 ASN A CA 1
ATOM 749 C C . ASN A 1 93 ? 35.120 13.275 -15.669 1.00 64.31 93 ASN A C 1
ATOM 751 O O . ASN A 1 93 ? 35.178 12.049 -15.777 1.00 64.31 93 ASN A O 1
ATOM 755 N N . GLU A 1 94 ? 34.024 13.928 -15.259 1.00 63.25 94 GLU A N 1
ATOM 756 C CA . GLU A 1 94 ? 32.832 13.310 -14.644 1.00 63.25 94 GLU A CA 1
ATOM 757 C C . GLU A 1 94 ? 32.219 12.177 -15.488 1.00 63.25 94 GLU A C 1
ATOM 759 O O . GLU A 1 94 ? 31.546 11.300 -14.956 1.00 63.25 94 GLU A O 1
ATOM 764 N N . GLU A 1 95 ? 32.481 12.184 -16.795 1.00 63.28 95 GLU A N 1
ATOM 765 C CA . GLU A 1 95 ? 32.054 11.184 -17.779 1.00 63.28 95 GLU A CA 1
ATOM 766 C C . GLU A 1 95 ? 32.733 9.807 -17.629 1.00 63.28 95 GLU A C 1
ATOM 768 O O . GLU A 1 95 ? 32.236 8.832 -18.184 1.00 63.28 95 GLU A O 1
ATOM 773 N N . TYR A 1 96 ? 33.848 9.699 -16.895 1.00 65.38 96 TYR A N 1
ATOM 774 C CA . TYR A 1 96 ? 34.559 8.426 -16.667 1.00 65.38 96 TYR A CA 1
ATOM 775 C C . TYR A 1 96 ? 34.271 7.792 -15.305 1.00 65.38 96 TYR A C 1
ATOM 777 O O . TYR A 1 96 ? 34.856 6.759 -14.970 1.00 65.38 96 TYR A O 1
ATOM 785 N N . LEU A 1 97 ? 33.415 8.414 -14.496 1.00 68.19 97 LEU A N 1
ATOM 786 C CA . LEU A 1 97 ? 33.033 7.864 -13.206 1.00 68.19 97 LEU A CA 1
ATOM 787 C C . LEU A 1 97 ? 32.010 6.742 -13.423 1.00 68.19 97 LEU A C 1
ATOM 789 O O . LEU A 1 97 ? 31.019 6.930 -14.126 1.00 68.19 97 LEU A O 1
ATOM 793 N N . ASP A 1 98 ? 32.249 5.581 -12.807 1.00 72.12 98 ASP A N 1
ATOM 794 C CA . ASP A 1 98 ? 31.337 4.426 -12.826 1.00 72.12 98 ASP A CA 1
ATOM 795 C C . ASP A 1 98 ? 30.130 4.690 -11.907 1.00 72.12 98 ASP A C 1
ATOM 797 O O . ASP A 1 98 ? 29.983 4.121 -10.825 1.00 72.12 98 ASP A O 1
ATOM 801 N N . ILE A 1 99 ? 29.321 5.674 -12.301 1.00 80.19 99 ILE A N 1
ATOM 802 C CA . ILE A 1 99 ? 28.152 6.165 -11.576 1.00 80.19 99 ILE A CA 1
ATOM 803 C C . ILE A 1 99 ? 26.904 5.574 -12.217 1.00 80.19 99 ILE A C 1
ATOM 805 O O . ILE A 1 99 ? 26.809 5.443 -13.438 1.00 80.19 99 ILE A O 1
ATOM 809 N N . GLN A 1 100 ? 25.911 5.247 -11.394 1.00 81.50 100 GLN A N 1
ATOM 810 C CA . GLN A 1 100 ? 24.588 4.912 -11.903 1.00 81.50 100 GLN A CA 1
ATOM 811 C C . GLN A 1 100 ? 23.976 6.126 -12.610 1.00 81.50 100 GLN A C 1
ATOM 813 O O . GLN A 1 100 ? 23.758 7.179 -12.012 1.00 81.50 100 GLN A O 1
ATOM 818 N N . THR A 1 101 ? 23.699 5.974 -13.896 1.00 83.25 101 THR A N 1
ATOM 819 C CA . THR A 1 101 ? 23.054 6.961 -14.755 1.00 83.25 101 THR A CA 1
ATOM 820 C C . THR A 1 101 ? 21.796 6.359 -15.373 1.00 83.25 101 THR A C 1
ATOM 822 O O . THR A 1 101 ? 21.528 5.159 -15.280 1.00 83.25 101 THR A O 1
ATOM 825 N N . TRP A 1 102 ? 21.032 7.197 -16.067 1.00 81.94 102 TRP A N 1
ATOM 826 C CA . TRP A 1 102 ? 19.889 6.763 -16.869 1.00 81.94 102 TRP A CA 1
ATOM 827 C C . TRP A 1 102 ? 20.277 5.794 -18.006 1.00 81.94 102 TRP A C 1
ATOM 829 O O . TRP A 1 102 ? 19.410 5.103 -18.530 1.00 81.94 102 TRP A O 1
ATOM 839 N N . GLU A 1 103 ? 21.557 5.725 -18.395 1.00 81.88 103 GLU A N 1
ATOM 840 C CA . GLU A 1 103 ? 22.040 4.835 -19.462 1.00 81.88 103 GLU A CA 1
ATOM 841 C C . GLU A 1 103 ? 22.321 3.411 -18.970 1.00 81.88 103 GLU A C 1
ATOM 843 O O . GLU A 1 103 ? 22.238 2.465 -19.752 1.00 81.88 103 GLU A O 1
ATOM 848 N N . ASN A 1 104 ? 22.670 3.245 -17.689 1.00 85.19 104 ASN A N 1
ATOM 849 C CA . ASN A 1 104 ? 23.111 1.961 -17.130 1.00 85.19 104 ASN A CA 1
ATOM 850 C C . ASN A 1 104 ? 22.192 1.406 -16.028 1.00 85.19 104 ASN A C 1
ATOM 852 O O . ASN A 1 104 ? 22.408 0.286 -15.567 1.00 85.19 104 ASN A O 1
ATOM 856 N N . THR A 1 105 ? 21.169 2.159 -15.618 1.00 87.88 105 THR A N 1
ATOM 857 C CA . THR A 1 105 ? 20.208 1.756 -14.587 1.00 87.88 105 THR A CA 1
ATOM 858 C C . THR A 1 105 ? 18.793 1.853 -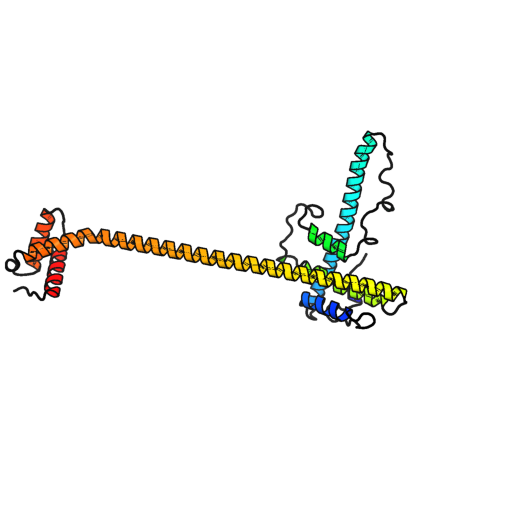15.136 1.00 87.88 105 THR A C 1
ATOM 860 O O . THR A 1 105 ? 18.404 2.880 -15.690 1.00 87.88 105 THR A O 1
ATOM 863 N N . SER A 1 106 ? 18.004 0.786 -14.978 1.00 91.44 106 SER A N 1
ATOM 864 C CA . SER A 1 106 ? 16.611 0.805 -15.420 1.00 91.44 106 SER A CA 1
ATOM 865 C C . SER A 1 106 ? 15.787 1.770 -14.565 1.00 91.44 106 SER A C 1
ATOM 867 O O . SER A 1 106 ? 15.991 1.893 -13.357 1.00 91.44 106 SER A O 1
ATOM 869 N N . GLU A 1 107 ? 14.802 2.421 -15.175 1.00 92.12 107 GLU A N 1
ATOM 870 C CA . GLU A 1 107 ? 13.884 3.333 -14.491 1.00 92.12 107 GLU A CA 1
ATOM 871 C C . GLU A 1 107 ? 13.099 2.616 -13.384 1.00 92.12 107 GLU A C 1
ATOM 873 O O . GLU A 1 107 ? 12.754 3.210 -12.364 1.00 92.12 107 GLU A O 1
ATOM 878 N N . VAL A 1 108 ? 12.846 1.316 -13.569 1.00 93.69 108 VAL A N 1
ATOM 879 C CA . VAL A 1 108 ? 12.176 0.463 -12.584 1.00 93.69 108 VAL A CA 1
ATOM 880 C C . VAL A 1 108 ? 13.067 0.249 -11.361 1.00 93.69 108 VAL A C 1
ATOM 882 O O . VAL A 1 108 ? 12.595 0.425 -10.241 1.00 93.69 108 VAL A O 1
ATOM 885 N N . ASP A 1 109 ? 14.344 -0.083 -11.553 1.00 93.06 109 ASP A N 1
ATOM 886 C CA . ASP A 1 109 ? 15.292 -0.326 -10.455 1.00 93.06 109 ASP A CA 1
ATOM 887 C C . ASP A 1 109 ? 15.675 0.961 -9.724 1.00 93.06 109 ASP A C 1
ATOM 889 O O . ASP A 1 109 ? 15.777 0.975 -8.494 1.00 93.06 109 ASP A O 1
ATOM 893 N N . ALA A 1 110 ? 15.811 2.063 -10.464 1.00 91.00 110 ALA A N 1
ATOM 894 C CA . ALA A 1 110 ? 15.989 3.387 -9.888 1.00 91.00 110 ALA A CA 1
ATOM 895 C C . ALA A 1 110 ? 14.783 3.759 -9.011 1.00 91.00 110 ALA A C 1
ATOM 897 O O . ALA A 1 110 ? 14.951 4.126 -7.849 1.00 91.00 110 ALA A O 1
ATOM 898 N N . LEU A 1 111 ? 13.551 3.577 -9.506 1.00 92.12 111 LEU A N 1
ATOM 899 C CA . LEU A 1 111 ? 12.351 3.876 -8.721 1.00 92.12 111 LEU A CA 1
ATOM 900 C C . LEU A 1 111 ? 12.185 2.937 -7.513 1.00 92.12 111 LEU A C 1
ATOM 902 O O . LEU A 1 111 ? 11.766 3.398 -6.450 1.00 92.12 111 LEU A O 1
ATOM 906 N N . LYS A 1 112 ? 12.537 1.647 -7.634 1.00 93.31 112 LYS A N 1
ATOM 907 C CA . LYS A 1 112 ? 12.611 0.712 -6.490 1.00 93.31 112 LYS A CA 1
ATOM 908 C C . LYS A 1 112 ? 13.567 1.239 -5.431 1.00 93.31 112 LYS A C 1
ATOM 910 O O . LYS A 1 112 ? 13.173 1.374 -4.277 1.00 93.31 112 LYS A O 1
ATOM 915 N N . SER A 1 113 ? 14.769 1.634 -5.845 1.00 89.69 113 SER A N 1
ATOM 916 C CA . SER A 1 113 ? 15.778 2.198 -4.950 1.00 89.69 113 SER A CA 1
ATOM 917 C C . SER A 1 113 ? 15.279 3.464 -4.258 1.00 89.69 113 SER A C 1
ATOM 919 O O . SER A 1 113 ? 15.506 3.625 -3.062 1.00 89.69 113 SER A O 1
ATOM 921 N N . VAL A 1 114 ? 14.562 4.341 -4.968 1.00 87.31 114 VAL A N 1
ATOM 922 C CA . VAL A 1 114 ? 13.952 5.536 -4.369 1.00 87.31 114 VAL A CA 1
ATOM 923 C C . VAL A 1 114 ? 12.925 5.164 -3.305 1.00 87.31 114 VAL A C 1
ATOM 925 O O . VAL A 1 114 ? 12.969 5.715 -2.209 1.00 87.31 114 VAL A O 1
ATOM 928 N N . VAL A 1 115 ? 11.995 4.255 -3.610 1.00 86.75 115 VAL A N 1
ATOM 929 C CA . VAL A 1 115 ? 10.916 3.881 -2.681 1.00 86.75 115 VAL A CA 1
ATOM 930 C C . VAL A 1 115 ? 11.465 3.150 -1.455 1.00 86.75 115 VAL A C 1
ATOM 932 O O . VAL A 1 115 ? 11.052 3.455 -0.340 1.00 86.75 115 VAL A O 1
ATOM 935 N N . GLU A 1 116 ? 12.430 2.250 -1.634 1.00 85.25 116 GLU A N 1
ATOM 936 C CA . GLU A 1 116 ? 13.050 1.487 -0.543 1.00 85.25 116 GLU A CA 1
ATOM 937 C C . GLU A 1 116 ? 13.911 2.362 0.371 1.00 85.25 116 GLU A C 1
ATOM 939 O O . GLU A 1 116 ? 13.894 2.199 1.590 1.00 85.25 116 GLU A O 1
ATOM 944 N N . ASN A 1 117 ? 14.632 3.326 -0.203 1.00 77.81 117 ASN A N 1
ATOM 945 C CA . ASN A 1 117 ? 15.515 4.210 0.551 1.00 77.81 117 ASN A CA 1
ATOM 946 C C . ASN A 1 117 ? 14.837 5.513 0.984 1.00 77.81 117 ASN A C 1
ATOM 948 O O . ASN A 1 117 ? 15.504 6.372 1.558 1.00 77.81 117 ASN A O 1
ATOM 952 N N . ARG A 1 118 ? 13.528 5.672 0.763 1.00 69.62 118 ARG A N 1
ATOM 953 C CA . ARG A 1 118 ? 12.799 6.906 1.080 1.00 69.62 118 ARG A CA 1
ATOM 954 C C . ARG A 1 118 ? 12.850 7.300 2.551 1.00 69.62 118 ARG A C 1
ATOM 956 O O . ARG A 1 118 ? 12.954 8.483 2.863 1.00 69.62 118 ARG A O 1
ATOM 963 N N . ASP A 1 119 ? 12.826 6.308 3.434 1.00 55.69 119 ASP A N 1
ATOM 964 C CA . ASP A 1 119 ? 12.913 6.508 4.884 1.00 55.69 119 ASP A CA 1
ATOM 965 C C . ASP A 1 119 ? 14.363 6.533 5.393 1.00 55.69 119 ASP A C 1
ATOM 967 O O . ASP A 1 119 ? 14.632 6.916 6.533 1.00 55.69 119 ASP A O 1
ATOM 971 N N . SER A 1 120 ? 15.318 6.136 4.551 1.00 54.25 120 SER A N 1
ATOM 972 C CA . SER A 1 120 ? 16.736 6.259 4.855 1.00 54.25 120 SER A CA 1
ATOM 973 C C . SER A 1 120 ? 17.205 7.658 4.457 1.00 54.25 120 SER A C 1
ATOM 975 O O . SER A 1 120 ? 16.939 8.135 3.359 1.00 54.25 120 SER A O 1
ATOM 977 N N . HIS A 1 121 ? 17.924 8.345 5.342 1.00 50.66 121 HIS A N 1
ATOM 978 C CA . HIS A 1 121 ? 18.417 9.715 5.136 1.00 50.66 121 HIS A CA 1
ATOM 979 C C . HIS A 1 121 ? 19.401 9.896 3.954 1.00 50.66 121 HIS A C 1
ATOM 981 O O . HIS A 1 121 ? 20.057 10.929 3.870 1.00 50.66 121 HIS A O 1
ATOM 987 N N . LEU A 1 122 ? 19.540 8.899 3.077 1.00 52.94 122 LEU A N 1
ATOM 988 C CA . LEU A 1 122 ? 20.448 8.888 1.937 1.00 52.94 122 LEU A CA 1
ATOM 989 C C . LEU A 1 122 ? 20.038 9.864 0.821 1.00 52.94 122 LEU A C 1
ATOM 991 O O . LEU A 1 122 ? 20.926 10.408 0.180 1.00 52.94 122 LEU A O 1
ATOM 995 N N . PHE A 1 123 ? 18.737 10.118 0.608 1.00 51.12 123 PHE A N 1
ATOM 996 C CA . PHE A 1 123 ? 18.254 10.856 -0.582 1.00 51.12 123 PHE A CA 1
ATOM 997 C C . PHE A 1 123 ? 17.253 11.996 -0.298 1.00 51.12 123 PHE A C 1
ATOM 999 O O . PHE A 1 123 ? 16.795 12.671 -1.217 1.00 51.12 123 PHE A O 1
ATOM 1006 N N . PHE A 1 124 ? 16.861 12.230 0.960 1.00 52.81 124 PHE A N 1
ATOM 1007 C CA . PHE A 1 124 ? 15.825 13.219 1.298 1.00 52.81 124 PHE A CA 1
ATOM 1008 C C . PHE A 1 124 ? 16.303 14.216 2.362 1.00 52.81 124 PHE A C 1
ATOM 1010 O O . PHE A 1 124 ? 16.986 13.846 3.321 1.00 52.81 124 PHE A O 1
ATOM 1017 N N . SER A 1 125 ? 15.937 15.499 2.199 1.00 50.22 125 SER A N 1
ATOM 1018 C CA . SER A 1 125 ? 16.190 16.537 3.209 1.00 50.22 125 SER A CA 1
ATOM 1019 C C . SER A 1 125 ? 15.546 16.149 4.545 1.00 50.22 125 SER A C 1
ATOM 1021 O O . SER A 1 125 ? 14.565 15.411 4.591 1.00 50.22 125 SER A O 1
ATOM 1023 N N . LYS A 1 126 ? 16.082 16.673 5.655 1.00 47.03 126 LYS A N 1
ATOM 1024 C CA . LYS A 1 126 ? 15.601 16.441 7.036 1.00 47.03 126 LYS A CA 1
ATOM 1025 C C . LYS A 1 126 ? 14.159 16.904 7.307 1.00 47.03 126 LYS A C 1
ATOM 1027 O O . LYS A 1 126 ? 13.726 16.870 8.460 1.00 47.03 126 LYS A O 1
ATOM 1032 N N . ASP A 1 127 ? 13.440 17.373 6.297 1.00 50.62 127 ASP A N 1
ATOM 1033 C CA . ASP A 1 127 ? 12.082 17.855 6.465 1.00 50.62 127 ASP A CA 1
ATOM 1034 C C . ASP A 1 127 ? 11.122 16.668 6.614 1.00 50.62 127 ASP A C 1
ATOM 1036 O O . ASP A 1 127 ? 11.240 15.677 5.890 1.00 50.62 127 ASP A O 1
ATOM 1040 N N . PRO A 1 128 ? 10.167 16.733 7.557 1.00 50.41 128 PRO A N 1
ATOM 1041 C CA . PRO A 1 128 ? 9.187 15.675 7.727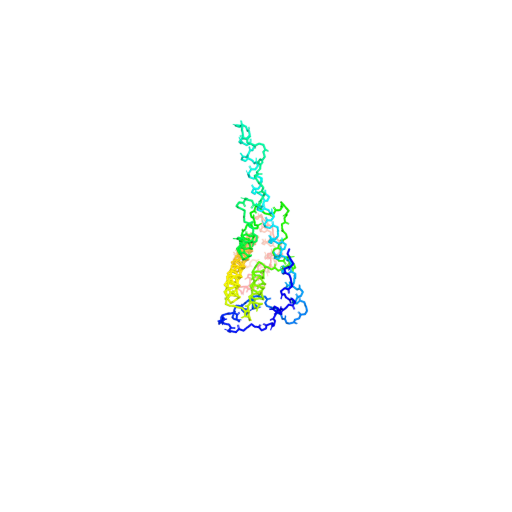 1.00 50.41 128 PRO A CA 1
ATOM 1042 C C . PRO A 1 128 ? 8.376 15.536 6.437 1.00 50.41 128 PRO A C 1
ATOM 1044 O O . PRO A 1 128 ? 7.649 16.448 6.039 1.00 50.41 128 PRO A O 1
ATOM 1047 N N . LEU A 1 129 ? 8.518 14.384 5.784 1.00 53.41 129 LEU A N 1
ATOM 1048 C CA . LEU A 1 129 ? 7.730 14.043 4.611 1.00 53.41 129 LEU A CA 1
ATOM 1049 C C . LEU A 1 129 ? 6.237 14.046 4.994 1.00 53.41 129 LEU A C 1
ATOM 1051 O O . LEU A 1 129 ? 5.876 13.513 6.051 1.00 53.41 129 LEU A O 1
ATOM 1055 N N . PRO A 1 130 ? 5.357 14.637 4.166 1.00 50.53 130 PRO A N 1
ATOM 1056 C CA . PRO A 1 130 ? 3.919 14.519 4.369 1.00 50.53 130 PRO A CA 1
ATOM 1057 C C . PRO A 1 130 ? 3.506 13.043 4.372 1.00 50.53 130 PRO A C 1
ATOM 1059 O O . PRO A 1 130 ? 4.172 12.185 3.788 1.00 50.53 130 PRO A O 1
ATOM 1062 N N . LYS A 1 131 ? 2.418 12.717 5.072 1.00 53.00 131 LYS A N 1
ATOM 1063 C CA . LYS A 1 131 ? 1.964 11.324 5.200 1.00 53.00 131 LYS A CA 1
ATOM 1064 C C . LYS A 1 131 ? 1.581 10.765 3.824 1.00 53.00 131 LYS A C 1
ATOM 1066 O O . LYS A 1 131 ? 1.082 11.495 2.976 1.00 53.00 131 LYS A O 1
ATOM 1071 N N . SER A 1 132 ? 1.759 9.456 3.617 1.00 51.69 132 SER A N 1
ATOM 1072 C CA . SER A 1 132 ? 1.438 8.748 2.357 1.00 51.69 132 SER A CA 1
ATOM 1073 C C . SER A 1 132 ? 0.021 9.048 1.815 1.00 51.69 132 SER A C 1
ATOM 1075 O O . SER A 1 132 ? -0.185 9.129 0.606 1.00 51.69 132 SER A O 1
ATOM 1077 N N . GLU A 1 133 ? -0.945 9.306 2.703 1.00 47.59 133 GLU A N 1
ATOM 1078 C CA . GLU A 1 133 ? -2.339 9.651 2.371 1.00 47.59 133 GLU A CA 1
ATOM 1079 C C . GLU A 1 133 ? -2.543 11.095 1.865 1.00 47.59 133 GLU A C 1
ATOM 1081 O O . GLU A 1 133 ? -3.603 11.408 1.329 1.00 47.59 133 GLU A O 1
ATOM 1086 N N . GLU A 1 134 ? -1.541 11.968 1.999 1.00 49.94 134 GLU A N 1
ATOM 1087 C CA . GLU A 1 134 ? -1.596 13.393 1.637 1.00 49.94 134 GLU A CA 1
ATOM 1088 C C . GLU A 1 134 ? -0.915 13.705 0.297 1.00 49.94 134 GLU A C 1
ATOM 1090 O O . GLU A 1 134 ? -0.871 14.866 -0.104 1.00 49.94 134 GLU A O 1
ATOM 1095 N N . TYR A 1 135 ? -0.399 12.703 -0.425 1.00 54.88 135 TYR A N 1
ATOM 1096 C CA . TYR A 1 135 ? 0.190 12.927 -1.744 1.00 54.88 135 TYR A CA 1
ATOM 1097 C C . TYR A 1 135 ? -0.902 12.990 -2.824 1.00 54.88 135 TYR A C 1
ATOM 1099 O O . TYR A 1 135 ? -1.419 11.944 -3.227 1.00 54.88 135 TYR A O 1
ATOM 1107 N N . PRO A 1 136 ? -1.209 14.173 -3.402 1.00 59.00 136 PRO A N 1
ATOM 1108 C CA . PRO A 1 136 ? -2.041 14.242 -4.608 1.00 59.00 136 PRO A CA 1
ATOM 1109 C C . PRO A 1 136 ? -1.379 13.534 -5.807 1.00 59.00 136 PRO A C 1
ATOM 1111 O O . PRO A 1 136 ? -2.033 13.236 -6.801 1.00 59.00 136 PRO A O 1
ATOM 1114 N N . GLU A 1 137 ? -0.083 13.236 -5.691 1.00 69.06 137 GLU A N 1
ATOM 1115 C CA . GLU A 1 137 ? 0.779 12.608 -6.690 1.00 69.06 137 GLU A CA 1
ATOM 1116 C C . GLU A 1 137 ? 0.842 11.064 -6.572 1.00 69.06 137 GLU A C 1
ATOM 1118 O O . GLU A 1 137 ? 1.773 10.453 -7.091 1.00 69.06 137 GLU A O 1
ATOM 1123 N N . GLY A 1 138 ? -0.116 10.434 -5.879 1.00 78.50 138 GLY A N 1
ATOM 1124 C CA . GLY A 1 138 ? -0.330 8.978 -5.844 1.00 78.50 138 GLY A CA 1
ATOM 1125 C C . GLY A 1 138 ? 0.471 8.191 -4.799 1.00 78.50 138 GLY A C 1
ATOM 1126 O O . GLY A 1 138 ? 1.445 8.672 -4.223 1.00 78.50 138 GLY A O 1
ATOM 1127 N N . LYS A 1 139 ? 0.043 6.957 -4.530 1.00 88.06 139 LYS A N 1
ATOM 1128 C CA . LYS A 1 139 ? 0.727 6.016 -3.623 1.00 88.06 139 LYS A CA 1
ATOM 1129 C C . LYS A 1 139 ? 1.864 5.277 -4.325 1.00 88.06 139 LYS A C 1
ATOM 1131 O O . LYS A 1 139 ? 1.887 5.208 -5.549 1.00 88.06 139 LYS A O 1
ATOM 1136 N N . ASP A 1 140 ? 2.762 4.654 -3.566 1.00 90.44 140 ASP A N 1
ATOM 1137 C CA . ASP A 1 140 ? 3.970 4.028 -4.125 1.00 90.44 140 ASP A CA 1
ATOM 1138 C C . ASP A 1 140 ? 3.646 2.936 -5.164 1.00 90.44 140 ASP A C 1
ATOM 1140 O O . ASP A 1 140 ? 4.199 2.949 -6.259 1.00 90.44 140 ASP A O 1
ATOM 1144 N N . TYR A 1 141 ? 2.659 2.066 -4.913 1.00 93.38 141 TYR A N 1
ATOM 1145 C CA . TYR A 1 141 ? 2.203 1.100 -5.928 1.00 93.38 141 TYR A CA 1
ATOM 1146 C C . TYR A 1 141 ? 1.545 1.749 -7.151 1.00 93.38 141 TYR A C 1
ATOM 1148 O O . TYR A 1 141 ? 1.562 1.168 -8.235 1.00 93.38 141 TYR A O 1
ATOM 1156 N N . GLU A 1 142 ? 0.952 2.937 -7.009 1.00 93.81 142 GLU A N 1
ATOM 1157 C CA . GLU A 1 142 ? 0.404 3.675 -8.149 1.00 93.81 142 GLU A CA 1
ATOM 1158 C C . GLU A 1 142 ? 1.531 4.234 -9.022 1.00 93.81 142 GLU A C 1
ATOM 1160 O O . GLU A 1 142 ? 1.381 4.237 -10.242 1.00 93.81 142 GLU A O 1
ATOM 1165 N N . LEU A 1 143 ? 2.675 4.619 -8.435 1.00 93.88 143 LEU A N 1
ATOM 1166 C CA . LEU A 1 143 ? 3.863 5.025 -9.195 1.00 93.88 143 LEU A CA 1
ATOM 1167 C C . LEU A 1 143 ? 4.298 3.897 -10.134 1.00 93.88 143 LEU A C 1
ATOM 1169 O O . LEU A 1 143 ? 4.392 4.097 -11.341 1.00 93.88 143 LEU A O 1
ATOM 1173 N N . PHE A 1 144 ? 4.473 2.685 -9.606 1.00 96.44 144 PHE A N 1
ATOM 1174 C CA . PHE A 1 144 ? 4.892 1.537 -10.412 1.00 96.44 144 PHE A CA 1
ATOM 1175 C C . PHE A 1 144 ? 3.837 1.088 -11.427 1.00 96.44 144 PHE A C 1
ATOM 1177 O O . PHE A 1 144 ? 4.187 0.669 -12.528 1.00 96.44 144 PHE A O 1
ATOM 1184 N N . ALA A 1 145 ? 2.546 1.214 -11.112 1.00 96.50 145 ALA A N 1
ATOM 1185 C CA . ALA A 1 145 ? 1.490 0.931 -12.081 1.00 96.50 145 ALA A CA 1
ATOM 1186 C C . ALA A 1 145 ? 1.488 1.941 -13.246 1.00 96.50 145 ALA A C 1
ATOM 1188 O O . ALA A 1 145 ? 1.312 1.545 -14.399 1.00 96.50 145 ALA A O 1
ATOM 1189 N N . VAL A 1 146 ? 1.726 3.230 -12.974 1.00 95.38 146 VAL A N 1
ATOM 1190 C CA . VAL A 1 146 ? 1.897 4.247 -14.026 1.00 95.38 146 VAL A CA 1
ATOM 1191 C C . VAL A 1 146 ? 3.177 4.005 -14.819 1.00 95.38 146 VAL A C 1
ATOM 1193 O O . VAL A 1 146 ? 3.131 4.050 -16.047 1.00 95.38 146 VAL A O 1
ATOM 1196 N N . LEU A 1 147 ? 4.286 3.680 -14.149 1.00 95.44 147 LEU A N 1
ATOM 1197 C CA . LEU A 1 147 ? 5.546 3.340 -14.806 1.00 95.44 147 LEU A CA 1
ATOM 1198 C C . LEU A 1 147 ? 5.379 2.133 -15.736 1.00 95.44 147 LEU A C 1
ATOM 1200 O O . LEU A 1 147 ? 5.866 2.160 -16.858 1.00 95.44 147 LEU A O 1
ATOM 1204 N N . ALA A 1 148 ? 4.629 1.106 -15.328 1.00 97.06 148 ALA A N 1
ATOM 1205 C CA . ALA A 1 148 ? 4.346 -0.046 -16.180 1.00 97.06 148 ALA A CA 1
ATOM 1206 C C . ALA A 1 148 ? 3.610 0.354 -17.471 1.00 97.06 148 ALA A C 1
ATOM 1208 O O . ALA A 1 148 ? 3.993 -0.075 -18.558 1.00 97.06 148 ALA A O 1
ATOM 1209 N N . LEU A 1 149 ? 2.574 1.196 -17.371 1.00 95.50 149 LEU A N 1
ATOM 1210 C CA . LEU A 1 149 ? 1.838 1.696 -18.541 1.00 95.50 149 LEU A CA 1
ATOM 1211 C C . LEU A 1 149 ? 2.707 2.564 -19.447 1.00 95.50 149 LEU A C 1
ATOM 1213 O O . LEU A 1 149 ? 2.566 2.517 -20.667 1.00 95.50 149 LEU A O 1
ATOM 1217 N N . TRP A 1 150 ? 3.610 3.332 -18.854 1.00 93.56 150 TRP A N 1
ATOM 1218 C CA . TRP A 1 150 ? 4.579 4.120 -19.589 1.00 93.56 150 TRP A CA 1
ATOM 1219 C C . TRP A 1 150 ? 5.580 3.217 -20.326 1.00 93.56 150 TRP A C 1
ATOM 1221 O O . TRP A 1 150 ? 5.695 3.332 -21.543 1.00 93.56 150 TRP A O 1
ATOM 1231 N N . MET A 1 151 ? 6.208 2.245 -19.663 1.00 94.88 151 MET A N 1
ATOM 1232 C CA . MET A 1 151 ? 7.107 1.289 -20.325 1.00 94.88 151 MET A CA 1
ATOM 1233 C C . MET A 1 151 ? 6.413 0.573 -21.494 1.00 94.88 151 MET A C 1
ATOM 1235 O O . MET A 1 151 ? 7.003 0.406 -22.558 1.00 94.88 151 MET A O 1
ATOM 1239 N N . LEU A 1 152 ? 5.130 0.212 -21.350 1.00 95.00 152 LEU A N 1
ATOM 1240 C CA . LEU A 1 152 ? 4.352 -0.316 -22.473 1.00 95.00 152 LEU A CA 1
ATOM 1241 C C . LEU A 1 152 ? 4.236 0.698 -23.614 1.00 95.00 152 LEU A C 1
ATOM 1243 O O . LEU A 1 152 ? 4.489 0.321 -24.752 1.00 95.00 152 LEU A O 1
ATOM 1247 N N . ALA A 1 153 ? 3.886 1.955 -23.331 1.00 93.75 153 ALA A N 1
ATOM 1248 C CA . ALA A 1 153 ? 3.787 3.005 -24.344 1.00 93.75 153 ALA A CA 1
ATOM 1249 C C . ALA A 1 153 ? 5.091 3.173 -25.142 1.00 93.75 153 ALA A C 1
ATOM 1251 O O . ALA A 1 153 ? 5.044 3.266 -26.370 1.00 93.75 153 ALA A O 1
ATOM 1252 N N . ASP A 1 154 ? 6.244 3.139 -24.469 1.00 91.31 154 ASP A N 1
ATOM 1253 C CA . ASP A 1 154 ? 7.548 3.173 -25.136 1.00 91.31 154 ASP A CA 1
ATOM 1254 C C . ASP A 1 154 ? 7.778 1.911 -25.976 1.00 91.31 154 ASP A C 1
ATOM 1256 O O . ASP A 1 154 ? 8.117 2.015 -27.154 1.00 91.31 154 ASP A O 1
ATOM 1260 N N . GLY A 1 155 ? 7.480 0.721 -25.448 1.00 92.50 155 GLY A N 1
ATOM 1261 C CA . GLY A 1 155 ? 7.575 -0.532 -26.204 1.00 92.50 155 GLY A CA 1
ATOM 1262 C C . GLY A 1 155 ? 6.705 -0.557 -27.468 1.00 92.50 155 GLY A C 1
ATOM 1263 O O . GLY A 1 155 ? 7.151 -1.027 -28.517 1.00 92.50 155 GLY A O 1
ATOM 1264 N N . LEU A 1 156 ? 5.491 0.005 -27.410 1.00 92.62 156 LEU A N 1
ATOM 1265 C CA . LEU A 1 156 ? 4.576 0.083 -28.556 1.00 92.62 156 LEU A CA 1
ATOM 1266 C C . LEU A 1 156 ? 5.166 0.875 -29.728 1.00 92.62 156 LEU A C 1
ATOM 1268 O O . LEU A 1 156 ? 4.923 0.519 -30.883 1.00 92.62 156 LEU A O 1
ATOM 1272 N N . ARG A 1 157 ? 5.980 1.904 -29.456 1.00 90.88 157 ARG A N 1
ATOM 1273 C CA . ARG A 1 157 ? 6.640 2.712 -30.496 1.00 90.88 157 ARG A CA 1
ATOM 1274 C C . ARG A 1 157 ? 7.624 1.899 -31.342 1.00 90.88 157 ARG A C 1
ATOM 1276 O O . ARG A 1 157 ? 7.873 2.261 -32.490 1.00 90.88 157 ARG A O 1
ATOM 1283 N N . PHE A 1 158 ? 8.149 0.794 -30.811 1.00 90.44 158 PHE A N 1
ATOM 1284 C CA . PHE A 1 158 ? 9.156 -0.033 -31.481 1.00 90.44 158 PHE A CA 1
ATOM 1285 C C . PHE A 1 158 ? 8.600 -1.317 -32.123 1.00 90.44 158 PHE A C 1
ATOM 1287 O O . PHE A 1 158 ? 9.343 -2.029 -32.802 1.00 90.44 158 PHE A O 1
ATOM 1294 N N . LEU A 1 159 ? 7.300 -1.606 -31.965 1.00 87.31 159 LEU A N 1
ATOM 1295 C CA . LEU A 1 159 ? 6.686 -2.849 -32.454 1.00 87.31 159 LEU A CA 1
ATOM 1296 C C . LEU A 1 159 ? 6.697 -3.005 -33.980 1.00 87.31 159 LEU A C 1
ATOM 1298 O O . LEU A 1 159 ? 6.854 -4.118 -34.477 1.00 87.31 159 LEU A O 1
ATOM 1302 N N . ASN A 1 160 ? 6.536 -1.909 -34.723 1.00 76.31 160 ASN A N 1
ATOM 1303 C CA . ASN A 1 160 ? 6.360 -1.936 -36.182 1.00 76.31 160 ASN A CA 1
ATOM 1304 C C . ASN A 1 160 ? 7.637 -1.592 -36.963 1.00 76.31 160 ASN A C 1
ATOM 1306 O O . ASN A 1 160 ? 7.566 -1.299 -38.156 1.00 76.31 160 ASN A O 1
ATOM 1310 N N . THR A 1 161 ? 8.796 -1.578 -36.301 1.00 77.25 161 THR A N 1
ATOM 1311 C CA . THR A 1 161 ? 10.016 -0.995 -36.873 1.00 77.25 161 THR A CA 1
ATOM 1312 C C . THR A 1 161 ? 10.890 -2.052 -37.560 1.00 77.25 161 THR A C 1
ATOM 1314 O O . THR A 1 161 ? 10.727 -2.336 -38.742 1.00 77.25 161 THR A O 1
ATOM 1317 N N . THR A 1 162 ? 11.841 -2.651 -36.841 1.00 83.19 162 THR A N 1
ATOM 1318 C CA . THR A 1 162 ? 12.850 -3.599 -37.355 1.00 83.19 162 THR A CA 1
ATOM 1319 C C . THR A 1 162 ? 13.058 -4.732 -36.346 1.00 83.19 162 THR A C 1
ATOM 1321 O O . THR A 1 162 ? 12.536 -4.666 -35.237 1.00 83.19 162 THR A O 1
ATOM 1324 N N . ALA A 1 163 ? 13.857 -5.758 -36.671 1.00 82.25 163 ALA A N 1
ATOM 1325 C CA . ALA A 1 163 ? 14.211 -6.810 -35.704 1.00 82.25 163 ALA A CA 1
ATOM 1326 C C . ALA A 1 163 ? 14.868 -6.251 -34.422 1.00 82.25 163 ALA A C 1
ATOM 1328 O O . ALA A 1 163 ? 14.627 -6.762 -33.332 1.00 82.25 163 ALA A O 1
ATOM 1329 N N . VAL A 1 164 ? 15.644 -5.165 -34.546 1.00 88.00 164 VAL A N 1
ATOM 1330 C CA . VAL A 1 164 ? 16.207 -4.429 -33.401 1.00 88.00 164 VAL A CA 1
ATOM 1331 C C . VAL A 1 164 ? 15.098 -3.724 -32.614 1.00 88.00 164 VAL A C 1
ATOM 1333 O O . VAL A 1 164 ? 15.074 -3.810 -31.392 1.00 88.00 164 VAL A O 1
ATOM 1336 N N . GLY A 1 165 ? 14.133 -3.101 -33.301 1.00 89.94 165 GLY A N 1
ATOM 1337 C CA . GLY A 1 165 ? 12.949 -2.517 -32.661 1.00 89.94 165 GLY A CA 1
ATOM 1338 C C . GLY A 1 165 ? 12.130 -3.546 -31.879 1.00 89.94 165 GLY A C 1
ATOM 1339 O O . GLY A 1 165 ? 11.737 -3.288 -30.746 1.00 89.94 165 GLY A O 1
ATOM 1340 N N . LEU A 1 166 ? 11.963 -4.754 -32.421 1.00 92.31 166 LEU A N 1
ATOM 1341 C CA . LEU A 1 166 ? 11.278 -5.837 -31.723 1.00 92.31 166 LEU A CA 1
ATOM 1342 C C . LEU A 1 166 ? 12.002 -6.248 -30.430 1.00 92.31 166 LEU A C 1
ATOM 1344 O O . LEU A 1 166 ? 11.347 -6.480 -29.417 1.00 92.31 166 LEU A O 1
ATOM 1348 N N . ALA A 1 167 ? 13.336 -6.316 -30.445 1.00 93.25 167 ALA A N 1
ATOM 1349 C CA . ALA A 1 167 ? 14.121 -6.606 -29.244 1.00 93.25 167 ALA A CA 1
ATOM 1350 C C . ALA A 1 167 ? 13.958 -5.507 -28.177 1.00 93.25 167 ALA A C 1
ATOM 1352 O O . ALA A 1 167 ? 13.692 -5.824 -27.020 1.00 93.25 167 ALA A O 1
ATOM 1353 N N . ILE A 1 168 ? 14.021 -4.233 -28.583 1.00 93.00 168 ILE A N 1
ATOM 1354 C CA . ILE A 1 168 ? 13.797 -3.074 -27.701 1.00 93.00 168 ILE A CA 1
ATOM 1355 C C . ILE A 1 168 ? 12.380 -3.108 -27.106 1.00 93.00 168 ILE A C 1
ATOM 1357 O O . ILE A 1 168 ? 12.201 -2.938 -25.902 1.00 93.00 168 ILE A O 1
ATOM 1361 N N . ALA A 1 169 ? 11.360 -3.395 -27.919 1.00 93.56 169 ALA A N 1
ATOM 1362 C CA . ALA A 1 169 ? 9.987 -3.543 -27.439 1.00 93.56 169 ALA A CA 1
ATOM 1363 C C . ALA A 1 169 ? 9.848 -4.685 -26.416 1.00 93.56 169 ALA A C 1
ATOM 1365 O O . ALA A 1 169 ? 9.096 -4.562 -25.449 1.00 93.56 169 ALA A O 1
ATOM 1366 N N . GLY A 1 170 ? 10.594 -5.778 -26.607 1.00 94.06 170 GLY A N 1
ATOM 1367 C CA . GLY A 1 170 ? 10.670 -6.882 -25.652 1.00 94.06 170 GLY A CA 1
ATOM 1368 C C . GLY A 1 170 ? 11.283 -6.466 -24.314 1.00 94.06 170 GLY A C 1
ATOM 1369 O O . GLY A 1 170 ? 10.752 -6.829 -23.267 1.00 94.06 170 GLY A O 1
ATOM 1370 N N . GLU A 1 171 ? 12.348 -5.663 -24.332 1.00 94.88 171 GLU A N 1
ATOM 1371 C CA . GLU A 1 171 ? 12.962 -5.113 -23.117 1.00 94.88 171 GLU A CA 1
ATOM 1372 C C . GLU A 1 171 ? 11.974 -4.235 -22.339 1.00 94.88 171 GLU A C 1
ATOM 1374 O O . GLU A 1 171 ? 11.773 -4.431 -21.139 1.00 94.88 171 GLU A O 1
ATOM 1379 N N . PHE A 1 172 ? 11.274 -3.330 -23.028 1.00 95.44 172 PHE A N 1
ATOM 1380 C CA . PHE A 1 172 ? 10.230 -2.510 -22.414 1.00 95.44 172 PHE A CA 1
ATOM 1381 C C . PHE A 1 172 ? 9.072 -3.344 -21.855 1.00 95.44 172 PHE A C 1
ATOM 1383 O O . PHE A 1 172 ? 8.564 -3.044 -20.774 1.00 95.44 172 PHE A O 1
ATOM 1390 N N . ALA A 1 173 ? 8.672 -4.423 -22.535 1.00 96.19 173 ALA A N 1
ATOM 1391 C CA . ALA A 1 173 ? 7.653 -5.335 -22.023 1.00 96.19 173 ALA A CA 1
ATOM 1392 C C . ALA A 1 173 ? 8.101 -6.042 -20.729 1.00 96.19 173 ALA A C 1
ATOM 1394 O O . ALA A 1 173 ? 7.286 -6.213 -19.819 1.00 96.19 173 ALA A O 1
ATOM 1395 N N . LEU A 1 174 ? 9.383 -6.413 -20.612 1.00 97.06 174 LEU A N 1
ATOM 1396 C CA . LEU A 1 174 ? 9.949 -6.982 -19.384 1.00 97.06 174 LEU A CA 1
ATOM 1397 C C . LEU A 1 174 ? 9.997 -5.952 -18.249 1.00 97.06 174 LEU A C 1
ATOM 1399 O O . LEU A 1 174 ? 9.546 -6.259 -17.146 1.00 97.06 174 LEU A O 1
ATOM 1403 N N . LYS A 1 175 ? 10.446 -4.720 -18.523 1.00 96.75 175 LYS A N 1
ATOM 1404 C CA . LYS A 1 175 ? 10.421 -3.614 -17.546 1.00 96.75 175 LYS A CA 1
ATOM 1405 C C . LYS A 1 175 ? 8.996 -3.324 -17.067 1.00 96.75 175 LYS A C 1
ATOM 1407 O O . LYS A 1 175 ? 8.751 -3.206 -15.869 1.00 96.75 175 LYS A O 1
ATOM 1412 N N . ALA A 1 176 ? 8.028 -3.288 -17.983 1.00 97.38 176 ALA A N 1
ATOM 1413 C CA . ALA A 1 176 ? 6.619 -3.108 -17.643 1.00 97.38 176 ALA A CA 1
ATOM 1414 C C . ALA A 1 176 ? 6.078 -4.247 -16.762 1.00 97.38 176 ALA A C 1
ATOM 1416 O O . ALA A 1 176 ? 5.306 -4.007 -15.831 1.00 97.38 176 ALA A O 1
ATOM 1417 N N . MET A 1 177 ? 6.480 -5.488 -17.052 1.00 97.94 177 MET A N 1
ATOM 1418 C CA . MET A 1 177 ? 6.110 -6.657 -16.257 1.00 97.94 177 MET A CA 1
ATOM 1419 C C . MET A 1 177 ? 6.679 -6.579 -14.838 1.00 97.94 177 MET A C 1
ATOM 1421 O O . MET A 1 177 ? 5.959 -6.847 -13.878 1.00 97.94 177 MET A O 1
ATOM 1425 N N . ASP A 1 178 ? 7.947 -6.205 -14.702 1.00 98.06 178 ASP A N 1
ATOM 1426 C CA . ASP A 1 178 ? 8.596 -6.044 -13.404 1.00 98.06 178 ASP A CA 1
ATOM 1427 C C . ASP A 1 178 ? 7.926 -4.932 -12.581 1.00 98.06 178 ASP A C 1
ATOM 1429 O O . ASP A 1 178 ? 7.496 -5.161 -11.449 1.00 98.06 178 ASP A O 1
ATOM 1433 N N . ALA A 1 179 ? 7.695 -3.768 -13.196 1.00 97.69 179 ALA A N 1
ATOM 1434 C CA . ALA A 1 179 ? 6.997 -2.655 -12.562 1.00 97.69 179 ALA A CA 1
ATOM 1435 C C . ALA A 1 179 ? 5.591 -3.048 -12.069 1.00 97.69 179 ALA A C 1
ATOM 1437 O O . ALA A 1 179 ? 5.251 -2.783 -10.916 1.00 97.69 179 ALA A O 1
ATOM 1438 N N . VAL A 1 180 ? 4.771 -3.732 -12.882 1.00 97.81 180 VAL A N 1
ATOM 1439 C CA . VAL A 1 180 ? 3.418 -4.125 -12.442 1.00 97.81 180 VAL A CA 1
ATOM 1440 C C . VAL A 1 180 ? 3.447 -5.186 -11.339 1.00 97.81 180 VAL A C 1
ATOM 1442 O O . VAL A 1 180 ? 2.624 -5.137 -10.426 1.00 97.81 180 VAL A O 1
ATOM 1445 N N . CYS A 1 181 ? 4.392 -6.128 -11.379 1.00 97.56 181 CYS A N 1
ATOM 1446 C CA . CYS A 1 181 ? 4.549 -7.124 -10.319 1.00 97.56 181 CYS A CA 1
ATOM 1447 C C . CYS A 1 181 ? 4.953 -6.461 -8.997 1.00 97.56 181 CYS A C 1
ATOM 1449 O O . CYS A 1 181 ? 4.371 -6.759 -7.954 1.00 97.56 181 CYS A O 1
ATOM 1451 N N . TYR A 1 182 ? 5.890 -5.512 -9.039 1.00 96.94 182 TYR A N 1
ATOM 1452 C CA . TYR A 1 182 ? 6.291 -4.760 -7.853 1.00 96.94 182 TYR A CA 1
ATOM 1453 C C . TYR A 1 182 ? 5.148 -3.885 -7.313 1.00 96.94 182 TYR A C 1
ATOM 1455 O O . TYR A 1 182 ? 4.908 -3.859 -6.106 1.00 96.94 182 TYR A O 1
ATOM 1463 N N . ALA A 1 183 ? 4.361 -3.255 -8.194 1.00 96.75 183 ALA A N 1
ATOM 1464 C CA . ALA A 1 183 ? 3.152 -2.525 -7.808 1.00 96.75 183 ALA A CA 1
ATOM 1465 C C . ALA A 1 183 ? 2.157 -3.414 -7.040 1.00 96.75 183 ALA A C 1
ATOM 1467 O O . ALA A 1 183 ? 1.604 -3.005 -6.018 1.00 96.75 183 ALA A O 1
ATOM 1468 N N . GLU A 1 184 ? 1.926 -4.642 -7.509 1.00 96.56 184 GLU A N 1
ATOM 1469 C CA . GLU A 1 184 ? 1.042 -5.588 -6.825 1.00 96.56 184 GLU A CA 1
ATOM 1470 C C . GLU A 1 184 ? 1.585 -6.004 -5.458 1.00 96.56 184 GLU A C 1
ATOM 1472 O O . GLU A 1 184 ? 0.818 -6.029 -4.495 1.00 96.56 184 GLU A O 1
ATOM 1477 N N . HIS A 1 185 ? 2.892 -6.265 -5.355 1.00 95.38 185 HIS A N 1
ATOM 1478 C CA . HIS A 1 185 ? 3.538 -6.578 -4.080 1.00 95.38 185 HIS A CA 1
ATOM 1479 C C . HIS A 1 185 ? 3.383 -5.439 -3.067 1.00 95.38 185 HIS A C 1
ATOM 1481 O O . HIS A 1 185 ? 2.974 -5.683 -1.932 1.00 95.38 185 HIS A O 1
ATOM 1487 N N . LEU A 1 186 ? 3.638 -4.192 -3.475 1.00 93.00 186 LEU A N 1
ATOM 1488 C CA . LEU A 1 186 ? 3.469 -3.021 -2.611 1.00 93.00 186 LEU A CA 1
ATOM 1489 C C . LEU A 1 186 ? 2.014 -2.829 -2.173 1.00 93.00 186 LEU A C 1
ATOM 1491 O O . LEU A 1 186 ? 1.746 -2.524 -1.011 1.00 93.00 186 LEU A O 1
ATOM 1495 N N . ARG A 1 187 ? 1.057 -3.034 -3.084 1.00 93.19 187 ARG A N 1
ATOM 1496 C CA . ARG A 1 187 ? -0.372 -2.932 -2.764 1.00 93.19 187 ARG A CA 1
ATOM 1497 C C . ARG A 1 187 ? -0.796 -3.984 -1.737 1.00 93.19 187 ARG A C 1
ATOM 1499 O O . ARG A 1 187 ? -1.563 -3.672 -0.828 1.00 93.19 187 ARG A O 1
ATOM 1506 N N . GLU A 1 188 ? -0.314 -5.215 -1.884 1.00 91.62 188 GLU A N 1
ATOM 1507 C CA . GLU A 1 188 ? -0.590 -6.299 -0.938 1.00 91.62 188 GLU A CA 1
ATOM 1508 C C . GLU A 1 188 ? 0.042 -6.015 0.431 1.00 91.62 188 GLU A C 1
ATOM 1510 O O . GLU A 1 188 ? -0.614 -6.168 1.461 1.00 91.62 188 GLU A O 1
ATOM 1515 N N . ALA A 1 189 ? 1.282 -5.518 0.452 1.00 89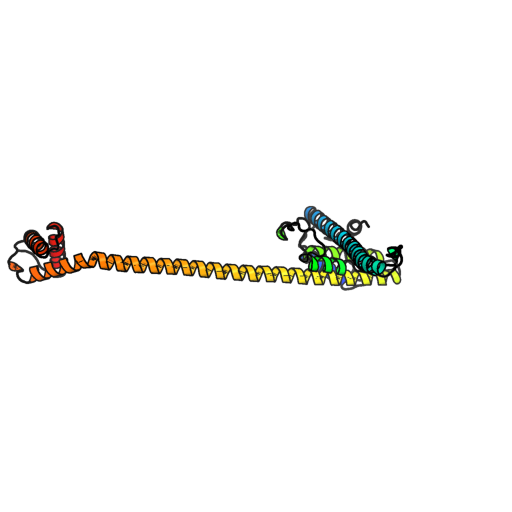.12 189 ALA A N 1
ATOM 1516 C CA . ALA A 1 189 ? 1.961 -5.117 1.680 1.00 89.12 189 ALA A CA 1
ATOM 1517 C C . ALA A 1 189 ? 1.210 -3.992 2.418 1.00 89.12 189 ALA A C 1
ATOM 1519 O O . ALA A 1 189 ? 0.993 -4.096 3.627 1.00 89.12 189 ALA A O 1
ATOM 1520 N N . GLU A 1 190 ? 0.743 -2.957 1.705 1.00 88.00 190 GLU A N 1
ATOM 1521 C CA . GLU A 1 190 ? -0.081 -1.887 2.290 1.00 88.00 190 GLU A CA 1
ATOM 1522 C C . GLU A 1 190 ? -1.392 -2.447 2.862 1.00 88.00 190 GLU A C 1
ATOM 1524 O O . GLU A 1 190 ? -1.794 -2.112 3.982 1.00 88.00 190 GLU A O 1
ATOM 1529 N N . TRP A 1 191 ? -2.061 -3.330 2.114 1.00 88.62 191 TRP A N 1
ATOM 1530 C CA . TRP A 1 191 ? -3.296 -3.957 2.573 1.00 88.62 191 TRP A CA 1
ATOM 1531 C C . TRP A 1 191 ? -3.075 -4.748 3.868 1.00 88.62 191 TRP A C 1
ATOM 1533 O O . TRP A 1 191 ? -3.811 -4.535 4.838 1.00 88.62 191 TRP A O 1
ATOM 1543 N N . LEU A 1 192 ? -2.032 -5.581 3.922 1.00 88.06 192 LEU A N 1
ATOM 1544 C CA . LEU A 1 192 ? -1.659 -6.353 5.108 1.00 88.06 192 LEU A CA 1
ATOM 1545 C C . LEU A 1 192 ? -1.333 -5.452 6.304 1.00 88.06 192 LEU A C 1
ATOM 1547 O O . LEU A 1 192 ? -1.833 -5.704 7.403 1.00 88.06 192 LEU A O 1
ATOM 1551 N N . ALA A 1 193 ? -0.563 -4.380 6.100 1.00 85.06 193 ALA A N 1
ATOM 1552 C CA . ALA A 1 193 ? -0.250 -3.417 7.154 1.00 85.06 193 ALA A CA 1
ATOM 1553 C C . ALA A 1 193 ? -1.530 -2.793 7.740 1.00 85.06 193 ALA A C 1
ATOM 1555 O O . ALA A 1 193 ? -1.740 -2.822 8.956 1.00 85.06 193 ALA A O 1
ATOM 1556 N N . SER A 1 194 ? -2.445 -2.340 6.875 1.00 84.75 194 SER A N 1
ATOM 1557 C CA . SER A 1 194 ? -3.728 -1.764 7.299 1.00 84.75 194 SER A CA 1
ATOM 1558 C C . SER A 1 194 ? -4.625 -2.774 8.027 1.00 84.75 194 SER A C 1
ATOM 1560 O O . SER A 1 194 ? -5.384 -2.419 8.932 1.00 84.75 194 SER A O 1
ATOM 1562 N N . TYR A 1 195 ? -4.557 -4.051 7.639 1.00 85.19 195 TYR A N 1
ATOM 1563 C CA . TYR A 1 195 ? -5.318 -5.121 8.270 1.00 85.19 195 TYR A CA 1
ATOM 1564 C C . TYR A 1 195 ? -4.809 -5.397 9.688 1.00 85.19 195 TYR A C 1
ATOM 1566 O O . TYR A 1 195 ? -5.608 -5.469 10.625 1.00 85.19 195 TYR A O 1
ATOM 1574 N N . VAL A 1 196 ? -3.488 -5.500 9.862 1.00 84.50 196 VAL A N 1
ATOM 1575 C CA . VAL A 1 196 ? -2.853 -5.705 11.171 1.00 84.50 196 VAL A CA 1
ATOM 1576 C C . VAL A 1 196 ? -3.157 -4.542 12.115 1.00 84.50 196 VAL A C 1
ATOM 1578 O O . VAL A 1 196 ? -3.534 -4.777 13.265 1.00 84.50 196 VAL A O 1
ATOM 1581 N N . GLU A 1 197 ? -3.077 -3.302 11.631 1.00 83.62 197 GLU A N 1
ATOM 1582 C CA . GLU A 1 197 ? -3.403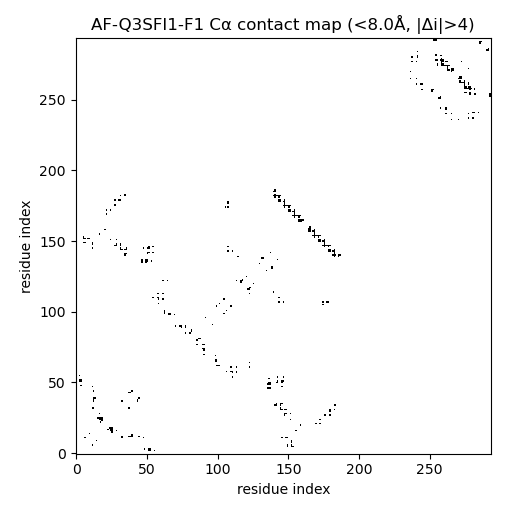 -2.112 12.423 1.00 83.62 197 GLU A CA 1
ATOM 1583 C C . GLU A 1 197 ? -4.863 -2.127 12.902 1.00 83.62 197 GLU A C 1
ATOM 1585 O O . GLU A 1 197 ? -5.143 -1.955 14.092 1.00 83.62 197 GLU A O 1
ATOM 1590 N N . LYS A 1 198 ? -5.812 -2.417 12.002 1.00 85.06 198 LYS A N 1
ATOM 1591 C CA . LYS A 1 198 ? -7.238 -2.528 12.351 1.00 85.06 198 LYS A CA 1
ATOM 1592 C C . LYS A 1 198 ? -7.488 -3.617 13.391 1.00 85.06 198 LYS A C 1
ATOM 1594 O O . LYS A 1 198 ? -8.238 -3.388 14.337 1.00 85.06 198 LYS A O 1
ATOM 1599 N N . GLN A 1 199 ? -6.844 -4.775 13.254 1.00 84.94 199 GLN A N 1
ATOM 1600 C CA . GLN A 1 199 ? -6.941 -5.863 14.232 1.00 84.94 199 GLN A CA 1
ATOM 1601 C C . GLN A 1 199 ? -6.377 -5.462 15.603 1.00 84.94 199 GLN A C 1
ATOM 1603 O O . GLN A 1 199 ? -6.972 -5.786 16.632 1.00 84.94 199 GLN A O 1
ATOM 1608 N N . GLY A 1 200 ? -5.261 -4.727 15.633 1.00 85.19 200 GLY A N 1
ATOM 1609 C CA . GLY A 1 200 ? -4.700 -4.166 16.864 1.00 85.19 200 GLY A CA 1
ATOM 1610 C C . GLY A 1 200 ? -5.658 -3.188 17.548 1.00 85.19 200 GLY A C 1
ATOM 1611 O O . GLY A 1 200 ? -5.917 -3.310 18.747 1.00 85.19 200 GLY A O 1
ATOM 1612 N N . ASN A 1 201 ? -6.252 -2.278 16.775 1.00 85.62 201 ASN A N 1
ATOM 1613 C CA . ASN A 1 201 ? -7.208 -1.291 17.277 1.00 85.62 201 ASN A CA 1
ATOM 1614 C C . ASN A 1 201 ? -8.475 -1.942 17.850 1.00 85.62 201 ASN A C 1
ATOM 1616 O O . ASN A 1 201 ? -8.926 -1.541 18.922 1.00 85.62 201 ASN A O 1
ATOM 1620 N N . ILE A 1 202 ? -9.011 -2.983 17.200 1.00 88.50 202 ILE A N 1
ATOM 1621 C CA . ILE A 1 202 ? -10.168 -3.738 17.712 1.00 88.50 202 ILE A CA 1
ATOM 1622 C C . ILE A 1 202 ? -9.846 -4.340 19.085 1.00 88.50 202 ILE A C 1
ATOM 1624 O O . ILE A 1 202 ? -10.561 -4.077 20.054 1.00 88.50 202 ILE A O 1
ATOM 1628 N N . LYS A 1 203 ? -8.719 -5.050 19.213 1.00 89.50 203 LYS A N 1
ATOM 1629 C CA . LYS A 1 203 ? -8.302 -5.655 20.491 1.00 89.50 203 LYS A CA 1
ATOM 1630 C C . LYS A 1 203 ? -8.100 -4.616 21.594 1.00 89.50 203 LYS A C 1
ATOM 1632 O O . LYS A 1 203 ? -8.491 -4.842 22.738 1.00 89.50 203 LYS A O 1
ATOM 1637 N N . LEU A 1 204 ? -7.520 -3.461 21.262 1.00 87.88 204 LEU A N 1
ATOM 1638 C CA . LEU A 1 204 ? -7.351 -2.364 22.215 1.00 87.88 204 LEU A CA 1
ATOM 1639 C C . LEU A 1 204 ? -8.707 -1.822 22.690 1.00 87.88 204 LEU A C 1
ATOM 1641 O O . LEU A 1 204 ? -8.898 -1.588 23.884 1.00 87.88 204 LEU A O 1
ATOM 1645 N N . THR A 1 205 ? -9.663 -1.646 21.774 1.00 88.25 205 THR A N 1
ATOM 1646 C CA . THR A 1 205 ? -11.009 -1.183 22.135 1.00 88.25 205 THR A CA 1
ATOM 1647 C C . THR A 1 205 ? -11.758 -2.184 23.013 1.00 88.25 205 THR A C 1
ATOM 1649 O O . THR A 1 205 ? -12.384 -1.770 23.989 1.00 88.25 205 THR A O 1
ATOM 1652 N N . GLU A 1 206 ? -11.643 -3.485 22.738 1.00 92.19 206 GLU A N 1
ATOM 1653 C CA . GLU A 1 206 ? -12.228 -4.545 23.566 1.00 92.19 206 GLU A CA 1
ATOM 1654 C C . GLU A 1 206 ? -11.655 -4.523 24.990 1.00 92.19 206 GLU A C 1
ATOM 1656 O O . GLU A 1 206 ? -12.418 -4.482 25.959 1.00 92.19 206 GLU A O 1
ATOM 1661 N N . ALA A 1 207 ? -10.328 -4.423 25.125 1.00 90.38 207 ALA A N 1
ATOM 1662 C CA . ALA A 1 207 ? -9.659 -4.338 26.424 1.00 90.38 207 ALA A CA 1
ATOM 1663 C C . ALA A 1 207 ? -10.093 -3.100 27.235 1.00 90.38 207 ALA A C 1
ATOM 1665 O O . ALA A 1 207 ? -10.304 -3.177 28.447 1.00 90.38 207 ALA A O 1
ATOM 1666 N N . LEU A 1 208 ? -10.282 -1.950 26.576 1.00 90.25 208 LEU A N 1
ATOM 1667 C CA . LEU A 1 208 ? -10.768 -0.727 27.228 1.00 90.25 208 LEU A CA 1
ATOM 1668 C C . LEU A 1 208 ? -12.222 -0.851 27.704 1.00 90.25 208 LEU A C 1
ATOM 1670 O O . LEU A 1 208 ? -12.574 -0.330 28.769 1.00 90.25 208 LEU A O 1
ATOM 1674 N N . ILE A 1 209 ? -13.079 -1.523 26.930 1.00 91.94 209 ILE A N 1
ATOM 1675 C CA . ILE A 1 209 ? -14.472 -1.787 27.312 1.00 91.94 209 ILE A CA 1
ATOM 1676 C C . ILE A 1 209 ? -14.514 -2.721 28.524 1.00 91.94 209 ILE A C 1
ATOM 1678 O O . ILE A 1 209 ? -15.234 -2.445 29.487 1.00 91.94 209 ILE A O 1
ATOM 1682 N N . GLU A 1 210 ? -13.716 -3.787 28.513 1.00 92.69 210 GLU A N 1
ATOM 1683 C CA . GLU A 1 210 ? -13.615 -4.729 29.626 1.00 92.69 210 GLU A CA 1
ATOM 1684 C C . GLU A 1 210 ? -13.131 -4.038 30.907 1.00 92.69 210 GLU A C 1
ATOM 1686 O O . GLU A 1 210 ? -13.793 -4.126 31.946 1.00 92.69 210 GLU A O 1
ATOM 1691 N N . GLN A 1 211 ? -12.074 -3.226 30.817 1.00 91.38 211 GLN A N 1
ATOM 1692 C CA . GLN A 1 211 ? -11.555 -2.463 31.953 1.00 91.38 211 GLN A CA 1
ATOM 1693 C C . GLN A 1 211 ? -12.609 -1.514 32.552 1.00 91.38 211 GLN A C 1
ATOM 1695 O O . GLN A 1 211 ? -12.749 -1.423 33.777 1.00 91.38 211 GLN A O 1
ATOM 1700 N N . LYS A 1 212 ? -13.383 -0.812 31.712 1.00 92.12 212 LYS A N 1
ATOM 1701 C CA . LYS A 1 212 ? -14.477 0.060 32.179 1.00 92.12 212 LYS A CA 1
ATOM 1702 C C . LYS A 1 212 ? -15.583 -0.734 32.869 1.00 92.12 212 LYS A C 1
ATOM 1704 O O . LYS A 1 212 ? -16.055 -0.320 33.932 1.00 92.12 212 LYS A O 1
ATOM 1709 N N . ASN A 1 213 ? -15.976 -1.867 32.292 1.00 92.75 213 ASN A N 1
ATOM 1710 C CA . ASN A 1 213 ? -17.004 -2.737 32.855 1.00 92.75 213 ASN A CA 1
ATOM 1711 C C . ASN A 1 213 ? -16.581 -3.284 34.220 1.00 92.75 213 ASN A C 1
ATOM 1713 O O . ASN A 1 213 ? -17.375 -3.276 35.162 1.00 92.75 213 ASN A O 1
ATOM 1717 N N . ASP A 1 214 ? -15.328 -3.698 34.365 1.00 92.44 214 ASP A N 1
ATOM 1718 C CA . ASP A 1 214 ? -14.818 -4.222 35.626 1.00 92.44 214 ASP A CA 1
ATOM 1719 C C . ASP A 1 214 ? -14.663 -3.135 36.689 1.00 92.44 214 ASP A C 1
ATOM 1721 O O . ASP A 1 214 ? -15.077 -3.337 37.834 1.00 92.44 214 ASP A O 1
ATOM 1725 N N . ALA A 1 215 ? -14.211 -1.935 36.316 1.00 89.88 215 ALA A N 1
ATOM 1726 C CA . ALA A 1 215 ? -14.221 -0.784 37.216 1.00 89.88 215 ALA A CA 1
ATOM 1727 C C . ALA A 1 215 ? -15.647 -0.443 37.692 1.00 89.88 215 ALA A C 1
ATOM 1729 O O . ALA A 1 215 ? -15.866 -0.134 38.869 1.00 89.88 215 ALA A O 1
ATOM 1730 N N . GLN A 1 216 ? -16.645 -0.533 36.808 1.00 90.19 216 GLN A N 1
ATOM 1731 C CA . GLN A 1 216 ? -18.047 -0.309 37.162 1.00 90.19 216 GLN A CA 1
ATOM 1732 C C . GLN A 1 216 ? -18.597 -1.410 38.078 1.00 90.19 216 GLN A C 1
ATOM 1734 O O . GLN A 1 216 ? -19.274 -1.098 39.064 1.00 90.19 216 GLN A O 1
ATOM 1739 N N . LYS A 1 217 ? -18.275 -2.683 37.817 1.00 91.31 217 LYS A N 1
ATOM 1740 C CA . LYS A 1 217 ? -18.627 -3.807 38.701 1.00 91.31 217 LYS A CA 1
ATOM 1741 C C . LYS A 1 217 ? -18.014 -3.629 40.088 1.00 91.31 217 LYS A C 1
ATOM 1743 O O . LYS A 1 217 ? -18.726 -3.781 41.080 1.00 91.31 217 LYS A O 1
ATOM 1748 N N . GLN A 1 218 ? -16.739 -3.248 40.175 1.00 89.94 218 GLN A N 1
ATOM 1749 C CA . GLN A 1 218 ? -16.062 -2.990 41.448 1.00 89.94 218 GLN A CA 1
ATOM 1750 C C . GLN A 1 218 ? -16.718 -1.838 42.216 1.00 89.94 218 GLN A C 1
ATOM 1752 O O . GLN A 1 218 ? -17.035 -1.993 43.398 1.00 89.94 218 GLN A O 1
ATOM 1757 N N . LYS A 1 219 ? -17.010 -0.713 41.547 1.00 89.00 219 LYS A N 1
ATOM 1758 C CA . LYS A 1 219 ? -17.742 0.414 42.153 1.00 89.00 219 LYS A CA 1
ATOM 1759 C C . LYS A 1 219 ? -19.125 -0.006 42.650 1.00 89.00 219 LYS A C 1
ATOM 1761 O O . LYS A 1 219 ? -19.501 0.339 43.768 1.00 89.00 219 LYS A O 1
ATOM 1766 N N . SER A 1 220 ? -19.867 -0.782 41.859 1.00 89.88 220 SER A N 1
ATOM 1767 C CA . SER A 1 220 ? -21.183 -1.304 42.247 1.00 89.88 220 SER A CA 1
ATOM 1768 C C . SER A 1 220 ? -21.094 -2.236 43.460 1.00 89.88 220 SER A C 1
ATOM 1770 O O . SER A 1 220 ? -21.871 -2.102 44.405 1.00 89.88 220 SER A O 1
ATOM 1772 N N . ALA A 1 221 ? -20.119 -3.148 43.482 1.00 90.50 221 ALA A N 1
ATOM 1773 C CA . ALA A 1 221 ? -19.895 -4.058 44.601 1.00 90.50 221 ALA A CA 1
ATOM 1774 C C . ALA A 1 221 ? -19.527 -3.302 45.886 1.00 90.50 221 ALA A C 1
ATOM 1776 O O . ALA A 1 221 ? -20.073 -3.593 46.953 1.00 90.50 221 ALA A O 1
ATOM 1777 N N . LEU A 1 222 ? -18.655 -2.295 45.785 1.00 90.44 222 LEU A N 1
ATOM 1778 C CA . LEU A 1 222 ? -18.290 -1.428 46.902 1.00 90.44 222 LEU A CA 1
ATOM 1779 C C . LEU A 1 222 ? -19.501 -0.638 47.414 1.00 90.44 222 LEU A C 1
ATOM 1781 O O . LEU A 1 222 ? -19.752 -0.622 48.618 1.00 90.44 222 LEU A O 1
ATOM 1785 N N . ALA A 1 223 ? -20.305 -0.063 46.516 1.00 88.06 223 ALA A N 1
ATOM 1786 C CA . ALA A 1 223 ? -21.531 0.641 46.881 1.00 88.06 223 ALA A CA 1
ATOM 1787 C C . ALA A 1 223 ? -22.525 -0.277 47.610 1.00 88.06 223 ALA A C 1
ATOM 1789 O O . ALA A 1 223 ? -23.071 0.114 48.641 1.00 88.06 223 ALA A O 1
ATOM 1790 N N . LYS A 1 224 ? -22.713 -1.520 47.140 1.00 89.38 224 LYS A N 1
ATOM 1791 C CA . LYS A 1 224 ? -23.549 -2.523 47.822 1.00 89.38 224 LYS A CA 1
ATOM 1792 C C . LYS A 1 224 ? -23.030 -2.825 49.229 1.00 89.38 224 LYS A C 1
ATOM 1794 O O . LYS A 1 224 ? -23.816 -2.795 50.172 1.00 89.38 224 LYS A O 1
ATOM 1799 N N . ARG A 1 225 ? -21.722 -3.057 49.391 1.00 88.69 225 ARG A N 1
ATOM 1800 C CA . ARG A 1 225 ? -21.097 -3.315 50.704 1.00 88.69 225 ARG A CA 1
ATOM 1801 C C . ARG A 1 225 ? -21.277 -2.143 51.667 1.00 88.69 225 ARG A C 1
ATOM 1803 O O . ARG A 1 225 ? -21.689 -2.349 52.804 1.00 88.69 225 ARG A O 1
ATOM 1810 N N . LEU A 1 226 ? -21.028 -0.919 51.204 1.00 85.38 226 LEU A N 1
ATOM 1811 C CA . LEU A 1 226 ? -21.227 0.288 52.009 1.00 85.38 226 LEU A CA 1
ATOM 1812 C C . LEU A 1 226 ? -22.695 0.483 52.393 1.00 85.38 226 LEU A C 1
ATOM 1814 O O . LEU A 1 226 ? -22.980 0.901 53.512 1.00 85.38 226 LEU A O 1
ATOM 1818 N N . ASN A 1 227 ? -23.629 0.157 51.497 1.00 86.75 227 ASN A N 1
ATOM 1819 C CA . ASN A 1 227 ? -25.053 0.257 51.794 1.00 86.75 227 ASN A CA 1
ATOM 1820 C C . ASN A 1 227 ? -25.486 -0.768 52.855 1.00 86.75 227 ASN A C 1
ATOM 1822 O O . ASN A 1 227 ? -26.193 -0.418 53.796 1.00 86.75 227 ASN A O 1
ATOM 1826 N N . VAL A 1 228 ? -24.997 -2.011 52.761 1.00 84.12 228 VAL A N 1
ATOM 1827 C CA . VAL A 1 228 ? -25.205 -3.036 53.798 1.00 84.12 228 VAL A CA 1
ATOM 1828 C C . VAL A 1 228 ? -24.654 -2.559 55.145 1.00 84.12 228 VAL A C 1
ATOM 1830 O O . VAL A 1 228 ? -25.384 -2.575 56.132 1.00 84.12 228 VAL A O 1
ATOM 1833 N N . ALA A 1 229 ? -23.421 -2.043 55.181 1.00 81.00 229 ALA A N 1
ATOM 1834 C CA . ALA A 1 229 ? -22.819 -1.504 56.402 1.00 81.00 229 ALA A CA 1
ATOM 1835 C C . ALA A 1 229 ? -23.615 -0.316 56.980 1.00 81.00 229 ALA A C 1
ATOM 1837 O O . ALA A 1 229 ? -23.795 -0.212 58.194 1.00 81.00 229 ALA A O 1
ATOM 1838 N N . ARG A 1 230 ? -24.154 0.562 56.122 1.00 79.75 230 ARG A N 1
ATOM 1839 C CA . ARG A 1 230 ? -24.992 1.701 56.535 1.00 79.75 230 ARG A CA 1
ATOM 1840 C C . ARG A 1 230 ? -26.290 1.243 57.200 1.00 79.75 230 ARG A C 1
ATOM 1842 O O . ARG A 1 230 ? -26.700 1.826 58.200 1.00 79.75 230 ARG A O 1
ATOM 1849 N N . HIS A 1 231 ? -26.918 0.197 56.671 1.00 82.31 231 HIS A N 1
ATOM 1850 C CA . HIS A 1 231 ? -28.171 -0.340 57.202 1.00 82.31 231 HIS A CA 1
ATOM 1851 C C . HIS A 1 231 ? -27.985 -1.364 58.326 1.00 82.31 231 HIS A C 1
ATOM 1853 O O . HIS A 1 231 ? -28.965 -1.714 58.986 1.00 82.31 231 HIS A O 1
ATOM 1859 N N . GLN A 1 232 ? -26.759 -1.810 58.599 1.00 85.50 232 GLN A N 1
ATOM 1860 C CA . GLN A 1 232 ? -26.472 -2.777 59.655 1.00 85.50 232 GLN A CA 1
ATOM 1861 C C . GLN A 1 232 ? -26.899 -2.259 61.034 1.00 85.50 232 GLN A C 1
ATOM 1863 O O . GLN A 1 232 ? -27.678 -2.919 61.715 1.00 85.50 232 GLN A O 1
ATOM 1868 N N . LYS A 1 233 ? -26.502 -1.033 61.408 1.00 83.25 233 LYS A N 1
ATOM 1869 C CA . LYS A 1 233 ? -26.868 -0.432 62.707 1.00 83.25 233 LYS A CA 1
ATOM 1870 C C . LYS A 1 233 ? -28.381 -0.321 62.902 1.00 83.25 233 LYS A C 1
ATOM 1872 O O . LYS A 1 233 ? -28.882 -0.553 64.000 1.00 83.25 233 LYS A O 1
ATOM 1877 N N . THR A 1 234 ? -29.105 0.025 61.838 1.00 86.38 234 THR A N 1
ATOM 1878 C CA . THR A 1 234 ? -30.571 0.106 61.841 1.00 86.38 234 THR A CA 1
ATOM 1879 C C . THR A 1 234 ? -31.206 -1.278 61.932 1.00 86.38 234 THR A C 1
ATOM 1881 O O . THR A 1 234 ? -32.191 -1.449 62.641 1.00 86.38 234 THR A O 1
ATOM 1884 N N . THR A 1 235 ? -30.640 -2.274 61.248 1.00 86.44 235 THR A N 1
ATOM 1885 C CA . THR A 1 235 ? -31.132 -3.659 61.268 1.00 86.44 235 THR A CA 1
ATOM 1886 C C . THR A 1 235 ? -30.936 -4.291 62.644 1.00 86.44 235 THR A C 1
ATOM 1888 O O . THR A 1 235 ? -31.874 -4.879 63.173 1.00 86.44 235 THR A O 1
ATOM 1891 N N . GLU A 1 236 ? -29.767 -4.097 63.258 1.00 87.75 236 GLU A N 1
ATOM 1892 C CA . GLU A 1 236 ? -29.474 -4.513 64.635 1.00 87.75 236 GLU A CA 1
ATOM 1893 C C . GLU A 1 236 ? -30.439 -3.864 65.635 1.00 87.75 236 GLU A C 1
ATOM 1895 O O . GLU A 1 236 ? -31.043 -4.554 66.450 1.00 87.75 236 GLU A O 1
ATOM 1900 N N . ALA A 1 237 ? -30.634 -2.542 65.552 1.00 87.12 237 ALA A N 1
ATOM 1901 C CA . ALA A 1 237 ? -31.552 -1.826 66.441 1.00 87.12 237 ALA A CA 1
ATOM 1902 C C . ALA A 1 237 ? -33.008 -2.279 66.267 1.00 87.12 237 ALA A C 1
ATOM 1904 O O . ALA A 1 237 ? -33.729 -2.447 67.249 1.00 87.12 237 ALA A O 1
ATOM 1905 N N . LYS A 1 238 ? -33.429 -2.529 65.023 1.00 90.12 238 LYS A N 1
ATOM 1906 C CA . LYS A 1 238 ? -34.745 -3.089 64.716 1.00 90.12 238 LYS A CA 1
ATOM 1907 C C . LYS A 1 238 ? -34.916 -4.488 65.309 1.00 90.12 238 LYS A C 1
ATOM 1909 O O . LYS A 1 238 ? -35.968 -4.760 65.876 1.00 90.12 238 LYS A O 1
ATOM 1914 N N . ALA A 1 239 ? -33.914 -5.357 65.179 1.00 89.25 239 ALA A N 1
ATOM 1915 C CA . ALA A 1 239 ? -33.949 -6.703 65.745 1.00 89.25 239 ALA A CA 1
ATOM 1916 C C . ALA A 1 239 ? -34.066 -6.659 67.276 1.00 89.25 239 ALA A C 1
ATOM 1918 O O . ALA A 1 239 ? -34.973 -7.283 67.815 1.00 89.25 239 ALA A O 1
ATOM 1919 N N . MET A 1 240 ? -33.248 -5.839 67.947 1.00 88.62 240 MET A N 1
ATOM 1920 C CA . MET A 1 240 ? -33.306 -5.657 69.404 1.00 88.62 240 MET A CA 1
ATOM 1921 C C . MET A 1 240 ? -34.663 -5.123 69.874 1.00 88.62 240 MET A C 1
ATOM 1923 O O . MET A 1 240 ? -35.232 -5.643 70.827 1.00 88.62 240 MET A O 1
ATOM 1927 N N . ALA A 1 241 ? -35.225 -4.123 69.187 1.00 88.44 241 ALA A N 1
ATOM 1928 C CA . ALA A 1 241 ? -36.544 -3.596 69.537 1.00 88.44 241 ALA A CA 1
ATOM 1929 C C . ALA A 1 241 ? -37.667 -4.627 69.348 1.00 88.44 241 ALA A C 1
ATOM 1931 O O . ALA A 1 241 ? -38.608 -4.656 70.137 1.00 88.44 241 ALA A O 1
ATOM 1932 N N . ILE A 1 242 ? -37.589 -5.469 68.310 1.00 89.06 242 ILE A N 1
ATOM 1933 C CA . ILE A 1 242 ? -38.564 -6.545 68.081 1.00 89.06 242 ILE A CA 1
ATOM 1934 C C . ILE A 1 242 ? -38.407 -7.651 69.130 1.00 89.06 242 ILE A C 1
ATOM 1936 O O . ILE A 1 242 ? -39.411 -8.158 69.618 1.00 89.06 242 ILE A O 1
ATOM 1940 N N . GLU A 1 243 ? -37.179 -8.021 69.489 1.00 90.19 243 GLU A N 1
ATOM 1941 C CA . GLU A 1 243 ? -36.912 -9.016 70.530 1.00 90.19 243 GLU A CA 1
ATOM 1942 C C . GLU A 1 243 ? -37.432 -8.552 71.896 1.00 90.19 243 GLU A C 1
ATOM 1944 O O . GLU A 1 243 ? -38.117 -9.306 72.583 1.00 90.19 243 GLU A O 1
ATOM 1949 N N . GLU A 1 244 ? -37.195 -7.291 72.257 1.00 88.88 244 GLU A N 1
ATOM 1950 C CA . GLU A 1 244 ? -37.708 -6.712 73.500 1.00 88.88 244 GLU A CA 1
ATOM 1951 C C . GLU A 1 244 ? -39.240 -6.607 73.490 1.00 88.88 244 GLU A C 1
ATOM 1953 O O . GLU A 1 244 ? -39.900 -6.965 74.463 1.00 88.88 244 GLU A O 1
ATOM 1958 N N . PHE A 1 245 ? -39.830 -6.221 72.355 1.00 87.62 245 PHE A N 1
ATOM 1959 C CA . PHE A 1 245 ? -41.281 -6.260 72.162 1.00 87.62 245 PHE A CA 1
ATOM 1960 C C . PHE A 1 245 ? -41.862 -7.670 72.350 1.00 87.62 245 PHE A C 1
ATOM 1962 O O . PHE A 1 245 ? -42.968 -7.819 72.866 1.00 87.62 245 PHE A O 1
ATOM 1969 N N . MET A 1 246 ? -41.132 -8.706 71.927 1.00 84.69 246 MET A N 1
ATOM 1970 C CA . MET A 1 246 ? -41.570 -10.100 72.004 1.00 84.69 246 MET A CA 1
ATOM 1971 C C . MET A 1 246 ? -41.593 -10.667 73.421 1.00 84.69 246 MET A C 1
ATOM 1973 O O . MET A 1 246 ? -42.361 -11.598 73.663 1.00 84.69 246 MET A O 1
ATOM 1977 N N . LYS A 1 247 ? -40.799 -10.118 74.346 1.00 86.56 247 LYS A N 1
ATOM 1978 C CA . LYS A 1 247 ? -40.790 -10.553 75.750 1.00 86.56 247 LYS A CA 1
ATOM 1979 C C . LYS A 1 247 ? -42.110 -10.224 76.448 1.00 86.56 247 LYS A C 1
ATOM 1981 O O . LYS A 1 247 ? -42.693 -11.099 77.074 1.00 86.56 247 LYS A O 1
ATOM 1986 N N . ASP A 1 248 ? -42.620 -9.009 76.238 1.00 80.19 248 ASP A N 1
ATOM 1987 C CA . ASP A 1 248 ? -43.798 -8.471 76.933 1.00 80.19 248 ASP A CA 1
ATOM 1988 C C . ASP A 1 248 ? -44.863 -7.948 75.947 1.00 80.19 248 ASP A C 1
ATOM 1990 O O . ASP A 1 248 ? -45.264 -6.782 75.970 1.00 80.19 248 ASP A O 1
ATOM 1994 N N . ARG A 1 249 ? -45.343 -8.815 75.048 1.00 76.00 249 ARG A N 1
ATOM 1995 C CA . ARG A 1 249 ? -46.244 -8.420 73.941 1.00 76.00 249 ARG A CA 1
ATOM 1996 C C . ARG A 1 249 ? -47.582 -7.845 74.405 1.00 76.00 249 ARG A C 1
ATOM 1998 O O . ARG A 1 249 ? -48.084 -6.903 73.796 1.00 76.00 249 ARG A O 1
ATOM 2005 N N . ASP A 1 250 ? -48.145 -8.388 75.482 1.00 79.62 250 ASP A N 1
ATOM 2006 C CA . ASP A 1 250 ? -49.466 -7.999 76.001 1.00 79.62 250 ASP A CA 1
ATOM 2007 C C . ASP A 1 250 ? -49.438 -6.701 76.822 1.00 79.62 250 ASP A C 1
ATOM 2009 O O . ASP A 1 250 ? -50.483 -6.148 77.168 1.00 79.62 250 ASP A O 1
ATOM 2013 N N . ARG A 1 251 ? -48.243 -6.177 77.118 1.00 80.94 251 ARG A N 1
ATOM 2014 C CA . ARG A 1 251 ? -48.057 -4.946 77.893 1.00 80.94 251 ARG A CA 1
ATOM 2015 C C . ARG A 1 251 ? -48.458 -3.693 77.116 1.00 80.94 251 ARG A C 1
ATOM 2017 O O . ARG A 1 251 ? -48.739 -2.657 77.720 1.00 80.94 251 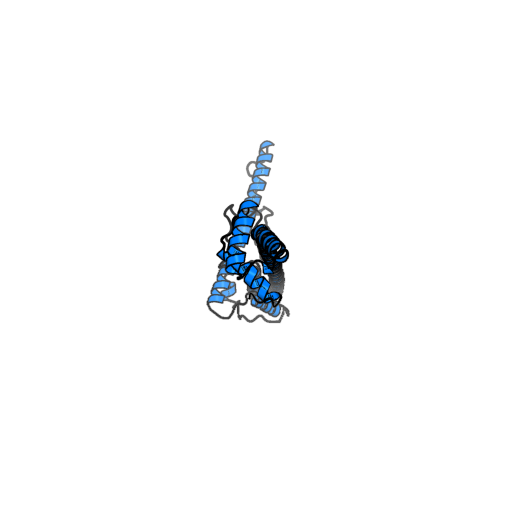ARG A O 1
ATOM 2024 N N . PHE A 1 252 ? -48.466 -3.762 75.785 1.00 83.44 252 PHE A N 1
ATOM 2025 C CA . PHE A 1 252 ? -48.662 -2.596 74.933 1.00 83.44 252 PHE A CA 1
ATOM 2026 C C . PHE A 1 252 ? -50.042 -2.605 74.260 1.00 83.44 252 PHE A C 1
ATOM 2028 O O . PHE A 1 252 ? -50.287 -3.436 73.387 1.00 83.44 252 PHE A O 1
ATOM 2035 N N . PRO A 1 253 ? -50.923 -1.637 74.578 1.00 81.12 253 PRO A N 1
ATOM 2036 C CA . PRO A 1 253 ? -52.258 -1.557 73.983 1.00 81.12 253 PRO A CA 1
ATOM 2037 C C . PRO A 1 253 ? -52.238 -1.097 72.518 1.00 81.12 253 PRO A C 1
ATOM 2039 O O . PRO A 1 253 ? -53.208 -1.273 71.801 1.00 81.12 253 PRO A O 1
ATOM 2042 N N . SER A 1 254 ? -51.146 -0.497 72.029 1.00 86.25 254 SER A N 1
ATOM 2043 C CA . SER A 1 254 ? -51.024 -0.123 70.617 1.00 86.25 254 SER A CA 1
ATOM 2044 C C . SER A 1 254 ? -49.574 -0.116 70.144 1.00 86.25 254 SER A C 1
ATOM 2046 O O . SER A 1 254 ? -48.641 0.051 70.936 1.00 86.25 254 SER A O 1
ATOM 2048 N N . ALA A 1 255 ? -49.383 -0.225 68.825 1.00 84.56 255 ALA A N 1
ATOM 2049 C CA . ALA A 1 255 ? -48.067 -0.122 68.194 1.00 84.56 255 ALA A CA 1
ATOM 2050 C C . ALA A 1 255 ? -47.369 1.219 68.484 1.00 84.56 255 ALA A C 1
ATOM 2052 O O . ALA A 1 255 ? -46.146 1.270 68.551 1.00 84.56 255 ALA A O 1
ATOM 2053 N N . GLU A 1 256 ? -48.131 2.302 68.662 1.00 87.31 256 GLU A N 1
ATOM 2054 C CA . GLU A 1 256 ? -47.595 3.639 68.955 1.00 87.31 256 GLU A CA 1
ATOM 2055 C C . GLU A 1 256 ? -47.092 3.740 70.395 1.00 87.31 256 GLU A C 1
ATOM 2057 O O . GLU A 1 256 ? -46.029 4.308 70.636 1.00 87.31 256 GLU A O 1
ATOM 2062 N N . LYS A 1 257 ? -47.804 3.136 71.357 1.00 87.44 257 LYS A N 1
ATOM 2063 C CA . LYS A 1 257 ? -47.344 3.064 72.752 1.00 87.44 257 LYS A CA 1
ATOM 2064 C C . LYS A 1 257 ? -46.120 2.160 72.896 1.00 87.44 257 LYS A C 1
ATOM 2066 O O . LYS A 1 257 ? -45.184 2.538 73.596 1.00 87.44 257 LYS A O 1
ATOM 2071 N N . ALA A 1 258 ? -46.093 1.034 72.181 1.00 86.94 258 ALA A N 1
ATOM 2072 C CA . ALA A 1 258 ? -44.911 0.178 72.087 1.00 86.94 258 ALA A CA 1
ATOM 2073 C C . ALA A 1 258 ? -43.724 0.920 71.448 1.00 86.94 258 ALA A C 1
ATOM 2075 O O . ALA A 1 258 ? -42.609 0.861 71.955 1.00 86.94 258 ALA A O 1
ATOM 2076 N N . GLY A 1 259 ? -43.963 1.666 70.365 1.00 88.62 259 GLY A N 1
ATOM 2077 C CA . GLY A 1 259 ? -42.927 2.408 69.651 1.00 88.62 259 GLY A CA 1
ATOM 2078 C C . GLY A 1 259 ? -42.306 3.552 70.451 1.00 88.62 259 GLY A C 1
ATOM 2079 O O . GLY A 1 259 ? -41.104 3.765 70.335 1.00 88.62 259 GLY A O 1
ATOM 2080 N N . ILE A 1 260 ? -43.081 4.257 71.286 1.00 90.62 260 ILE A N 1
ATOM 2081 C CA . ILE A 1 260 ? -42.551 5.274 72.213 1.00 90.62 260 ILE A CA 1
ATOM 2082 C C . ILE A 1 260 ? -41.649 4.618 73.261 1.00 90.62 260 ILE A C 1
ATOM 2084 O O . ILE A 1 260 ? -40.491 5.004 73.392 1.00 90.62 260 ILE A O 1
ATOM 2088 N N . TYR A 1 261 ? -42.151 3.583 73.942 1.00 90.94 261 TYR A N 1
ATOM 2089 C CA . TYR A 1 261 ? -41.396 2.874 74.978 1.00 90.94 261 TYR A CA 1
ATOM 2090 C C . TYR A 1 261 ? -40.083 2.290 74.440 1.00 90.94 261 TYR A C 1
ATOM 2092 O O . TYR A 1 261 ? -39.022 2.491 75.023 1.00 90.94 261 TYR A O 1
ATOM 2100 N N . LEU A 1 262 ? -40.137 1.612 73.290 1.00 90.06 262 LEU A N 1
ATOM 2101 C CA . LEU A 1 262 ? -38.967 0.976 72.686 1.00 90.06 262 LEU A CA 1
ATOM 2102 C C . LEU A 1 262 ? -37.982 1.989 72.091 1.00 90.06 262 LEU A C 1
ATOM 2104 O O . LEU A 1 262 ? -36.790 1.705 72.028 1.00 90.06 262 LEU A O 1
ATOM 2108 N N . ALA A 1 263 ? -38.440 3.173 71.675 1.00 90.88 263 ALA A N 1
ATOM 2109 C CA . ALA A 1 263 ? -37.554 4.252 71.242 1.00 90.88 263 ALA A CA 1
ATOM 2110 C C . ALA A 1 263 ? -36.783 4.884 72.409 1.00 90.88 263 ALA A C 1
ATOM 2112 O O . ALA A 1 263 ? -35.610 5.221 72.241 1.00 90.88 263 ALA A O 1
ATOM 2113 N N . ASP A 1 264 ? -37.413 5.024 73.577 1.00 91.12 264 ASP A N 1
ATOM 2114 C CA . ASP A 1 264 ? -36.734 5.477 74.793 1.00 91.12 264 ASP A CA 1
ATOM 2115 C C . ASP A 1 264 ? -35.774 4.394 75.318 1.00 91.12 264 ASP A C 1
ATOM 2117 O O . ASP A 1 264 ? -34.612 4.688 75.578 1.00 91.12 264 ASP A O 1
ATOM 2121 N N . TRP A 1 265 ? -36.178 3.119 75.307 1.00 91.75 265 TRP A N 1
ATOM 2122 C CA . TRP A 1 265 ? -35.291 1.998 75.648 1.00 91.75 265 TRP A CA 1
ATOM 2123 C C . TRP A 1 265 ? -34.069 1.896 74.717 1.00 91.75 265 TRP A C 1
ATOM 2125 O O . TRP A 1 265 ? -32.939 1.757 75.180 1.00 91.75 265 TRP A O 1
ATOM 2135 N N . LEU A 1 266 ? -34.254 2.026 73.396 1.00 90.44 266 LEU A N 1
ATOM 2136 C CA . LEU A 1 266 ? -33.137 2.056 72.442 1.00 90.44 266 LEU A CA 1
ATOM 2137 C C . LEU A 1 266 ? -32.214 3.268 72.664 1.00 90.44 266 LEU A C 1
ATOM 2139 O O . LEU A 1 266 ? -31.006 3.166 72.434 1.00 90.44 266 LEU A O 1
ATOM 2143 N N . ARG A 1 267 ? -32.757 4.404 73.126 1.00 91.62 267 ARG A N 1
ATOM 2144 C CA . ARG A 1 267 ? -31.970 5.592 73.491 1.00 91.62 267 ARG A CA 1
ATOM 2145 C C . ARG A 1 267 ? -31.077 5.313 74.698 1.00 91.62 267 ARG A C 1
ATOM 2147 O O . ARG A 1 267 ? -29.902 5.669 74.641 1.00 91.62 267 ARG A O 1
ATOM 2154 N N . ASP A 1 268 ? -31.589 4.618 75.710 1.00 89.94 268 ASP A N 1
ATOM 2155 C CA . ASP A 1 268 ? -30.818 4.206 76.892 1.00 89.94 268 ASP A CA 1
ATOM 2156 C C . ASP A 1 268 ? -29.692 3.218 76.536 1.00 89.94 268 ASP A C 1
ATOM 2158 O O . ASP A 1 268 ? -28.624 3.238 77.141 1.00 89.94 268 ASP A O 1
ATOM 2162 N N . GLN A 1 269 ? -29.877 2.415 75.480 1.00 87.56 269 GLN A N 1
ATOM 2163 C CA . GLN A 1 269 ? -28.843 1.541 74.900 1.00 87.56 269 GLN A CA 1
ATOM 2164 C C . GLN A 1 269 ? -27.855 2.280 73.965 1.00 87.56 269 GLN A C 1
ATOM 2166 O O . GLN A 1 269 ? -27.081 1.651 73.237 1.00 87.56 269 GLN A O 1
ATOM 2171 N N . GLY A 1 270 ? -27.889 3.617 73.927 1.00 86.12 270 GLY A N 1
ATOM 2172 C CA . GLY A 1 270 ? -26.993 4.446 73.113 1.00 86.12 270 GLY A CA 1
ATOM 2173 C C . GLY A 1 270 ? -27.325 4.475 71.615 1.00 86.12 270 GLY A C 1
ATOM 2174 O O . GLY A 1 270 ? -26.483 4.862 70.803 1.00 86.12 270 GLY A O 1
ATOM 2175 N N . ARG A 1 271 ? -28.537 4.064 71.217 1.00 86.75 271 ARG A N 1
ATOM 2176 C CA . ARG A 1 271 ? -28.996 4.010 69.817 1.00 86.75 271 ARG A CA 1
ATOM 2177 C C . ARG A 1 271 ? -30.292 4.817 69.646 1.00 86.75 271 ARG A C 1
ATOM 2179 O O . ARG A 1 271 ? -31.368 4.231 69.559 1.00 86.75 271 ARG A O 1
ATOM 2186 N N . PRO A 1 272 ? -30.228 6.158 69.586 1.00 88.00 272 PRO A N 1
ATOM 2187 C CA . PRO A 1 272 ? -31.428 6.981 69.500 1.00 88.00 272 PRO A CA 1
ATOM 2188 C C . PRO A 1 272 ? -32.139 6.793 68.153 1.00 88.00 272 PRO A C 1
ATOM 2190 O O . PRO A 1 272 ? -31.559 7.023 67.093 1.00 88.00 272 PRO A O 1
ATOM 2193 N N . PHE A 1 273 ? -33.418 6.421 68.199 1.00 90.75 273 PHE A N 1
ATOM 2194 C CA . PHE A 1 273 ? -34.316 6.406 67.045 1.00 90.75 273 PHE A CA 1
ATOM 2195 C C . PHE A 1 273 ? -35.602 7.160 67.373 1.00 90.75 273 PHE A C 1
ATOM 2197 O O . PHE A 1 273 ? -36.038 7.216 68.521 1.00 90.75 273 PHE A O 1
ATOM 2204 N N . GLU A 1 274 ? -36.227 7.738 66.351 1.00 91.12 274 GLU A N 1
ATOM 2205 C CA . GLU A 1 274 ? -37.511 8.410 66.520 1.00 91.12 274 GLU A CA 1
ATOM 2206 C C . GLU A 1 274 ? -38.629 7.396 66.824 1.00 91.12 274 GLU A C 1
ATOM 2208 O O . GLU A 1 274 ? -38.716 6.365 66.142 1.00 91.12 274 GLU A O 1
ATOM 2213 N N . PRO A 1 275 ? -39.554 7.699 67.757 1.00 89.44 275 PRO A N 1
ATOM 2214 C CA . PRO A 1 275 ? -40.695 6.836 68.076 1.00 89.44 275 PRO A CA 1
ATOM 2215 C C . PRO A 1 275 ? -41.508 6.402 66.854 1.00 89.44 275 PRO A C 1
ATOM 2217 O O . PRO A 1 275 ? -41.967 5.262 66.769 1.00 89.44 275 PRO A O 1
ATOM 2220 N N . ARG A 1 276 ? -41.645 7.287 65.857 1.00 91.00 276 ARG A N 1
ATOM 2221 C CA . ARG A 1 276 ? -42.341 7.002 64.595 1.00 91.00 276 ARG A CA 1
ATOM 2222 C C . ARG A 1 276 ? -41.660 5.886 63.793 1.00 91.00 276 ARG A C 1
ATOM 2224 O O . ARG A 1 276 ? -42.341 5.037 63.218 1.00 91.00 276 ARG A O 1
ATOM 2231 N N . THR A 1 277 ? -40.330 5.862 63.785 1.00 90.00 277 THR A N 1
ATOM 2232 C CA . THR A 1 277 ? -39.518 4.858 63.085 1.00 90.00 277 THR A CA 1
ATOM 2233 C C . THR A 1 277 ? -39.643 3.492 63.756 1.00 90.00 277 THR A C 1
ATOM 2235 O O . THR A 1 277 ? -39.909 2.498 63.080 1.00 90.00 277 THR A O 1
ATOM 2238 N N . VAL A 1 278 ? -39.558 3.450 65.087 1.00 89.25 278 VAL A N 1
ATOM 2239 C CA . VAL A 1 278 ? -39.714 2.212 65.866 1.00 89.25 278 VAL A CA 1
ATOM 2240 C C . VAL A 1 278 ? -41.146 1.671 65.761 1.00 89.25 278 VAL A C 1
ATOM 2242 O O . VAL A 1 278 ? -41.344 0.487 65.501 1.00 89.25 278 VAL A O 1
ATOM 2245 N N . THR A 1 279 ? -42.155 2.545 65.823 1.00 91.12 279 THR A N 1
ATOM 2246 C CA . THR A 1 279 ? -43.568 2.189 65.581 1.00 91.12 279 THR A CA 1
ATOM 2247 C C . THR A 1 279 ? -43.759 1.517 64.217 1.00 91.12 279 THR A C 1
ATOM 2249 O O . THR A 1 279 ? -44.461 0.511 64.107 1.00 91.12 279 THR A O 1
ATOM 2252 N N . SER A 1 280 ? -43.120 2.047 63.166 1.00 91.19 280 SER A N 1
ATOM 2253 C CA . SER A 1 280 ? -43.174 1.465 61.819 1.00 91.19 280 SER A CA 1
ATOM 2254 C C . SER A 1 280 ? -42.585 0.050 61.779 1.00 91.19 280 SER A C 1
ATOM 2256 O O . SER A 1 280 ? -43.171 -0.850 61.174 1.00 91.19 280 SER A O 1
ATOM 2258 N N . TRP A 1 281 ? -41.472 -0.191 62.481 1.00 93.25 281 TRP A N 1
ATOM 2259 C CA . TRP A 1 281 ? -40.871 -1.525 62.577 1.00 93.25 281 TRP A CA 1
ATOM 2260 C C . TRP A 1 281 ? -41.798 -2.539 63.240 1.00 93.25 281 TRP A C 1
ATOM 2262 O O . TRP A 1 281 ? -41.945 -3.650 62.728 1.00 93.25 281 TRP A O 1
ATOM 2272 N N . ILE A 1 282 ? -42.450 -2.141 64.332 1.00 89.62 282 ILE A N 1
ATOM 2273 C CA . ILE A 1 282 ? -43.389 -2.987 65.071 1.00 89.62 282 ILE A CA 1
ATOM 2274 C C . ILE A 1 282 ? -44.625 -3.289 64.212 1.00 89.62 282 ILE A C 1
ATOM 2276 O O . ILE A 1 282 ? -45.038 -4.442 64.124 1.00 89.62 282 ILE A O 1
ATOM 2280 N N . ARG A 1 283 ? -45.189 -2.291 63.513 1.00 88.50 283 ARG A N 1
ATOM 2281 C CA . ARG A 1 283 ? -46.321 -2.487 62.581 1.00 88.50 283 ARG A CA 1
ATOM 2282 C C . ARG A 1 283 ? -45.979 -3.450 61.447 1.00 88.50 283 ARG A C 1
ATOM 2284 O O . ARG A 1 283 ? -46.768 -4.345 61.139 1.00 88.50 283 ARG A O 1
ATOM 2291 N N . ALA A 1 284 ? -44.802 -3.289 60.845 1.00 89.06 284 ALA A N 1
ATOM 2292 C CA . ALA A 1 284 ? -44.328 -4.182 59.794 1.00 89.06 284 ALA A CA 1
ATOM 2293 C C . ALA A 1 284 ? -44.164 -5.619 60.315 1.00 89.06 284 ALA A C 1
ATOM 2295 O O . ALA A 1 284 ? -44.566 -6.570 59.649 1.00 89.06 284 ALA A O 1
ATOM 2296 N N . HIS A 1 285 ? -43.631 -5.778 61.528 1.00 88.50 285 HIS A N 1
ATOM 2297 C CA . HIS A 1 285 ? -43.474 -7.083 62.159 1.00 88.50 285 HIS A CA 1
ATOM 2298 C C . HIS A 1 285 ? -44.819 -7.735 62.527 1.00 88.50 285 HIS A C 1
ATOM 2300 O O . HIS A 1 285 ? -45.021 -8.921 62.273 1.00 88.50 285 HIS A O 1
ATOM 2306 N N . ALA A 1 286 ? -45.767 -6.960 63.058 1.00 85.38 286 ALA A N 1
ATOM 2307 C CA . ALA A 1 286 ? -47.120 -7.420 63.361 1.00 85.38 286 ALA A CA 1
ATOM 2308 C C . ALA A 1 286 ? -47.858 -7.893 62.098 1.00 85.38 286 ALA A C 1
ATOM 2310 O O . ALA A 1 286 ? -48.469 -8.956 62.100 1.00 85.38 286 ALA A O 1
ATOM 2311 N N . THR A 1 287 ? -47.710 -7.157 60.991 1.00 89.00 287 THR A N 1
ATOM 2312 C CA . THR A 1 287 ? -48.271 -7.539 59.684 1.00 89.00 287 THR A CA 1
ATOM 2313 C C . THR A 1 287 ? -47.665 -8.849 59.176 1.00 89.00 287 THR A C 1
ATOM 2315 O O . THR A 1 287 ? -48.396 -9.735 58.747 1.00 89.00 287 THR A O 1
ATOM 2318 N N . ALA A 1 288 ? -46.340 -9.006 59.269 1.00 87.19 288 ALA A N 1
ATOM 2319 C CA . ALA A 1 288 ? -45.641 -10.211 58.820 1.00 87.19 288 ALA A CA 1
ATOM 2320 C C . ALA A 1 288 ? -45.965 -11.461 59.660 1.00 87.19 288 ALA A C 1
ATOM 2322 O O . ALA A 1 288 ? -45.952 -12.570 59.137 1.00 87.19 288 ALA A O 1
ATOM 2323 N N . THR A 1 289 ? -46.259 -11.291 60.951 1.00 85.62 289 THR A N 1
ATOM 2324 C CA . THR A 1 289 ? -46.575 -12.390 61.884 1.00 85.62 289 THR A CA 1
ATOM 2325 C C . THR A 1 289 ? -48.076 -12.614 62.084 1.00 85.62 289 THR A C 1
ATOM 2327 O O . THR A 1 289 ? -48.463 -13.495 62.847 1.00 85.62 289 THR A O 1
ATOM 2330 N N . GLY A 1 290 ? -48.935 -11.829 61.421 1.00 81.44 290 GLY A N 1
ATOM 2331 C CA . GLY A 1 290 ? -50.393 -11.904 61.569 1.00 81.44 290 GLY A CA 1
ATOM 2332 C C . GLY A 1 290 ? -50.922 -11.420 62.927 1.00 81.44 290 GLY A C 1
ATOM 2333 O O . GLY A 1 290 ? -52.076 -11.677 63.265 1.00 81.44 290 GLY A O 1
ATOM 2334 N N . PHE A 1 291 ? -50.102 -10.721 63.713 1.00 80.88 291 PHE A N 1
ATOM 2335 C CA . PHE A 1 291 ? -50.468 -10.204 65.029 1.00 80.88 291 PHE A CA 1
ATOM 2336 C C . PHE A 1 291 ? -51.342 -8.946 64.912 1.00 80.88 291 PHE A C 1
ATOM 2338 O O . PHE A 1 291 ? -51.031 -8.026 64.152 1.00 80.88 291 PHE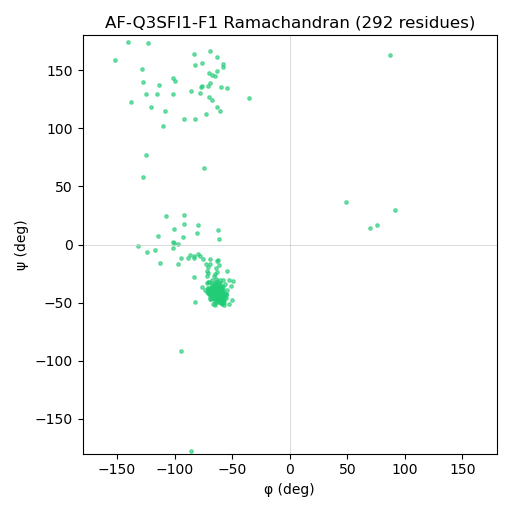 A O 1
ATOM 2345 N N . ARG A 1 292 ? -52.417 -8.875 65.707 1.00 76.62 292 ARG A N 1
ATOM 2346 C CA . ARG A 1 292 ? -53.282 -7.692 65.828 1.00 76.62 292 ARG A CA 1
ATOM 2347 C C . ARG A 1 292 ? -53.194 -7.130 67.243 1.00 76.62 292 ARG A C 1
ATOM 2349 O O . ARG A 1 292 ? -53.359 -7.870 68.208 1.00 76.62 292 ARG A O 1
ATOM 2356 N N . PHE A 1 293 ? -52.947 -5.826 67.343 1.00 74.81 293 PHE A N 1
ATOM 2357 C CA . PHE A 1 293 ? -53.077 -5.087 68.600 1.00 74.81 293 PHE A CA 1
ATOM 2358 C C . PHE A 1 293 ? -54.549 -5.083 69.036 1.00 74.81 293 PHE A C 1
ATOM 2360 O O . PHE A 1 293 ? -55.432 -5.087 68.173 1.00 74.81 293 PHE A O 1
ATOM 2367 N N . ARG A 1 294 ? -54.787 -5.146 70.349 1.00 62.41 294 ARG A N 1
ATOM 2368 C CA . ARG A 1 294 ? -56.131 -5.147 70.943 1.00 62.41 294 ARG A CA 1
ATOM 2369 C C . ARG A 1 294 ? -56.702 -3.742 71.053 1.00 62.41 294 ARG A C 1
ATOM 2371 O O . ARG A 1 294 ? -55.902 -2.806 71.250 1.00 62.41 294 ARG A O 1
#

Sequence (294 aa):
MFFLDQFETFDPVSGEVPSHPFTYMPAIASRARAILRCGADEWCRAKLASIAKRINRELDRYFSDIKIYEIERLREQAGLLESIGGDPDWPPNEEYLDIQTWENTSEVDALKSVVENRDSHLFFSKDPLPKSEEYPEGKDYELFAVLALWMLADGLRFLNTTAVGLAIAGEFALKAMDAVCYAEHLREAEWLASYVEKQGNIKLTEALIEQKNDAQKQKSALAKRLNVARHQKTTEAKAMAIEEFMKDRDRFPSAEKAGIYLADWLRDQGRPFEPRTVTSWIRAHATATGFRFR

Mean predicted aligned error: 13.93 Å